Protein AF-A0A0C9ZUK7-F1 (afdb_monomer_lite)

Foldseek 3Di:
DPDPQPQFDPDDAQFFKKKKAQQPQADAAPPGDLVSVLLSQQVQQLQLCLVVPVVDDRFAWAKWWADRHGRMIMTTGGHPRDCLQVAAKADCVQWAAPDDDPPDPDDIMHMFTWPCRQPPDSVVVPIDIHHHDHDDNVVGRTDPPHDGHDHDADDPVCVRTGDHDDPCSVVVVVVVVVVVVVPPPPPVPPDPPPVVPVVVVVVVVPDDPPPPPDDDDDDDDDDDDDDDDDDDDDDDDDDDDDDDDD

Secondary structure (DSSP, 8-state):
-PPPPPPPP-SPPSSEEEEEES-TTPPSTT---HHHHHHHHHHHHHHHHHHT-TTSPPPP--EEEE-TT-SEEEEEE-TT---TTTSEEEEHHHHBTT---TT-TT-EEEEEEE-HHHH--GGGTTPEEE------GGGS-B-SSPPPPBP-PPPGGGTTTEEPPPTTHHHHHHHHHHHHHHHS--TTS---TTTHHHHHHHHHHH--------------------------------PPP-----

Sequence (246 aa):
MPKSRGPPYADPPPATYIVVIRPWSVAPPPKRTQQDYDRVGTWIAYILWDAAGRGRSIPNIESIYRMKTRDETIIQLPLETDTSPLLGEHHWPSFVKGWKHDGGAGQSTLVFLYNWKNNGDPANHNWEEFFPNILPLSSVPIKSPYPHPSWAKLPSTLTSLALPIPKGYIEVGIEQLQELERELPELSGKCDPYELEEGAKDLLSSFKPELEEDTKLGIIKNESEDPGTEAASSKAEKCRRTTNNN

pLDDT: mean 83.22, std 16.46, range [43.81, 98.62]

Radius of gyration: 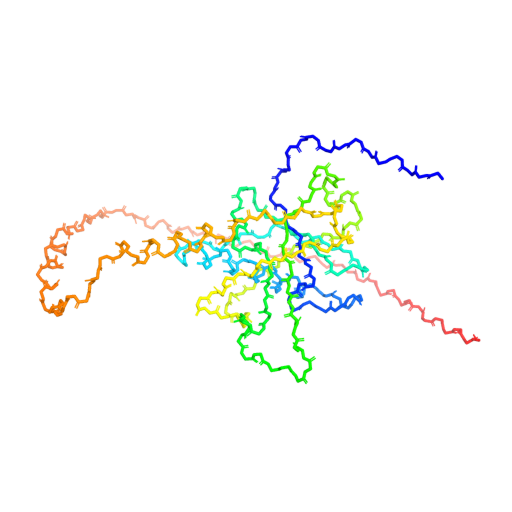26.54 Å; chains: 1; bounding box: 68×77×68 Å

Structure (mmCIF, N/CA/C/O backbone):
data_AF-A0A0C9ZUK7-F1
#
_entry.id   AF-A0A0C9ZUK7-F1
#
loop_
_atom_site.group_PDB
_atom_site.id
_atom_site.type_symbol
_atom_site.label_atom_id
_atom_site.label_alt_id
_atom_site.label_comp_id
_atom_site.label_asym_id
_atom_site.label_entity_id
_atom_site.label_seq_id
_atom_site.pdbx_PDB_ins_code
_atom_site.Cartn_x
_atom_site.Cartn_y
_atom_site.Cartn_z
_atom_site.occupancy
_atom_site.B_iso_or_equiv
_atom_site.auth_seq_id
_atom_site.auth_comp_id
_atom_site.auth_asym_id
_atom_site.auth_atom_id
_atom_site.pdbx_PDB_model_num
ATOM 1 N N . MET A 1 1 ? -21.134 12.128 25.428 1.00 43.81 1 MET A N 1
ATOM 2 C CA . MET A 1 1 ? -20.911 10.716 25.803 1.00 43.81 1 MET A CA 1
ATOM 3 C C . MET A 1 1 ? -20.037 10.070 24.737 1.00 43.81 1 MET A C 1
ATOM 5 O O . MET A 1 1 ? -20.374 10.230 23.566 1.00 43.81 1 MET A O 1
ATOM 9 N N . PRO A 1 2 ? -18.907 9.431 25.079 1.00 48.66 2 PRO A N 1
ATOM 10 C CA . PRO A 1 2 ? -18.129 8.674 24.102 1.00 48.66 2 PRO A CA 1
ATOM 11 C C . PRO A 1 2 ? -19.009 7.548 23.551 1.00 48.66 2 PRO A C 1
ATOM 13 O O . PRO A 1 2 ? -19.560 6.765 24.322 1.00 48.66 2 PRO A O 1
ATOM 16 N N . LYS A 1 3 ? -19.198 7.500 22.228 1.00 56.88 3 LYS A N 1
ATOM 17 C CA . LYS A 1 3 ? -19.882 6.376 21.577 1.00 56.88 3 LYS A CA 1
ATOM 18 C C . LYS A 1 3 ? -19.104 5.113 21.946 1.00 56.88 3 LYS A C 1
ATOM 20 O O . LYS A 1 3 ? -17.887 5.091 21.746 1.00 56.88 3 LYS A O 1
ATOM 25 N N . SER A 1 4 ? -19.765 4.113 22.535 1.00 62.44 4 SER A N 1
ATOM 26 C CA . SER A 1 4 ? -19.104 2.844 22.841 1.00 62.44 4 SER A CA 1
ATOM 27 C C . SER A 1 4 ? -18.521 2.310 21.540 1.00 62.44 4 SER A C 1
ATOM 29 O O . SER A 1 4 ? -19.252 2.149 20.560 1.00 62.44 4 SER A O 1
ATOM 31 N N . ARG A 1 5 ? -17.202 2.092 21.504 1.00 66.81 5 ARG A N 1
ATOM 32 C CA . ARG A 1 5 ? -16.589 1.358 20.397 1.00 66.81 5 ARG A CA 1
ATOM 33 C C . ARG A 1 5 ? -17.304 0.012 20.339 1.00 66.81 5 ARG A C 1
ATOM 35 O O . ARG A 1 5 ? -17.476 -0.614 21.385 1.00 66.81 5 ARG A O 1
ATOM 42 N N . GLY A 1 6 ? -17.797 -0.360 19.159 1.00 69.81 6 GLY A N 1
ATOM 43 C CA . GLY A 1 6 ? -18.416 -1.666 18.965 1.00 69.81 6 GLY A CA 1
ATOM 44 C C . GLY A 1 6 ? -17.468 -2.783 19.418 1.00 69.81 6 GLY A C 1
ATOM 45 O O . GLY A 1 6 ? -16.261 -2.544 19.554 1.00 69.81 6 GLY A O 1
ATOM 46 N N . PRO A 1 7 ? -17.995 -3.984 19.700 1.00 72.31 7 PRO A N 1
ATOM 47 C CA . PRO A 1 7 ? -17.146 -5.130 19.994 1.00 72.31 7 PRO A CA 1
ATOM 48 C C . PRO A 1 7 ? -16.111 -5.324 18.866 1.00 72.31 7 PRO A C 1
ATOM 50 O O . PRO A 1 7 ? -16.424 -5.023 17.712 1.00 72.31 7 PRO A O 1
ATOM 53 N N . PRO A 1 8 ? -14.883 -5.786 19.175 1.00 84.38 8 PRO A N 1
ATOM 54 C CA . PRO A 1 8 ? -13.882 -6.081 18.155 1.00 84.38 8 PRO A CA 1
ATOM 55 C C . PRO A 1 8 ? -14.440 -7.020 17.085 1.00 84.38 8 PRO A C 1
ATOM 57 O O . PRO A 1 8 ? -15.176 -7.954 17.409 1.00 84.38 8 PRO A O 1
ATOM 60 N N . TYR A 1 9 ? -14.051 -6.801 15.832 1.00 87.69 9 TYR A N 1
ATOM 61 C CA . TYR A 1 9 ? -14.423 -7.683 14.732 1.00 87.69 9 TYR A CA 1
ATOM 62 C C . TYR A 1 9 ? -13.697 -9.021 14.917 1.00 87.69 9 TYR A C 1
ATOM 64 O O . TYR A 1 9 ? -12.464 -9.064 14.974 1.00 87.69 9 TYR A O 1
ATOM 72 N N . ALA A 1 10 ? -14.470 -10.093 15.113 1.00 89.25 10 ALA A N 1
ATOM 73 C CA . ALA A 1 10 ? -13.950 -11.437 15.367 1.00 89.25 10 ALA A CA 1
ATOM 74 C C . ALA A 1 10 ? -13.729 -12.232 14.074 1.00 89.25 10 ALA A C 1
ATOM 76 O O . ALA A 1 10 ? -12.858 -13.100 14.037 1.00 89.25 10 ALA A O 1
ATOM 77 N N . ASP A 1 11 ? -14.493 -11.911 13.032 1.00 91.94 11 ASP A N 1
ATOM 78 C CA . ASP A 1 11 ? -14.411 -12.586 11.745 1.00 91.94 11 ASP A CA 1
ATOM 79 C C . ASP A 1 11 ? -13.132 -12.182 10.996 1.00 91.94 11 ASP A C 1
ATOM 81 O O . ASP A 1 11 ? -12.703 -11.019 11.081 1.00 91.94 11 ASP A O 1
ATOM 85 N N . PRO A 1 12 ? -12.507 -13.119 10.259 1.00 92.94 12 PRO A N 1
ATOM 86 C CA . PRO A 1 12 ? -11.371 -12.796 9.410 1.00 92.94 12 PRO A CA 1
ATOM 87 C C . PRO A 1 12 ? -11.784 -11.784 8.327 1.00 92.94 12 PRO A C 1
ATOM 89 O O . PRO A 1 12 ? -12.931 -11.805 7.873 1.00 92.94 12 PRO A O 1
ATOM 92 N N . PRO A 1 13 ? -10.873 -10.890 7.902 1.00 95.56 13 PRO A N 1
ATOM 93 C CA . PRO A 1 13 ? -11.170 -9.973 6.813 1.00 95.56 13 PRO A CA 1
ATOM 94 C C . PRO A 1 13 ? -11.413 -10.756 5.511 1.00 95.56 13 PRO A C 1
ATOM 96 O O . PRO A 1 13 ? -10.725 -11.748 5.263 1.00 95.56 13 PRO A O 1
ATOM 99 N N . PRO A 1 14 ? -12.341 -10.308 4.648 1.00 96.19 14 PRO A N 1
ATOM 100 C CA . PRO A 1 14 ? -12.611 -10.961 3.364 1.00 96.19 14 PRO A CA 1
ATOM 101 C C . PRO A 1 14 ? -11.508 -10.719 2.318 1.00 96.19 14 PRO A C 1
ATOM 103 O O . PRO A 1 14 ? -11.530 -11.331 1.255 1.00 96.19 14 PRO A O 1
ATOM 106 N N . ALA A 1 15 ? -10.561 -9.826 2.609 1.00 97.50 15 ALA A N 1
ATOM 107 C CA . ALA A 1 15 ? -9.488 -9.398 1.723 1.00 97.50 15 ALA A CA 1
ATOM 108 C C . ALA A 1 15 ? -8.229 -9.045 2.533 1.00 97.50 15 ALA A C 1
ATOM 110 O O . ALA A 1 15 ? -8.264 -8.938 3.764 1.00 97.50 15 ALA A O 1
ATOM 111 N N . THR A 1 16 ? -7.106 -8.836 1.850 1.00 97.56 16 THR A N 1
ATOM 112 C CA . THR A 1 16 ? -5.870 -8.386 2.496 1.00 97.56 16 THR A CA 1
ATOM 113 C C . THR A 1 16 ? -5.816 -6.861 2.489 1.00 97.56 16 THR A C 1
ATOM 115 O O . THR A 1 16 ? -5.885 -6.234 1.437 1.00 97.56 16 THR A O 1
ATOM 118 N N . TYR A 1 17 ? -5.656 -6.244 3.662 1.00 98.38 17 TYR A N 1
ATOM 119 C CA . TYR A 1 17 ? -5.661 -4.786 3.800 1.00 98.38 17 TYR A CA 1
ATOM 120 C C . TYR A 1 17 ? -4.320 -4.253 4.305 1.00 98.38 17 TYR A C 1
ATOM 122 O O . TYR A 1 17 ? -3.797 -4.698 5.332 1.00 98.38 17 TYR A O 1
ATOM 130 N N . ILE A 1 18 ? -3.806 -3.225 3.632 1.00 98.50 18 ILE A N 1
ATOM 131 C CA . ILE A 1 18 ? -2.622 -2.471 4.063 1.00 98.50 18 ILE A CA 1
ATOM 132 C C . ILE A 1 18 ? -2.957 -0.998 4.279 1.00 98.50 18 ILE A C 1
ATOM 134 O O . ILE A 1 18 ? -3.870 -0.451 3.668 1.00 98.50 18 ILE A O 1
ATOM 138 N N . VAL A 1 19 ? -2.187 -0.337 5.137 1.00 98.50 19 VAL A N 1
ATOM 139 C CA . VAL A 1 19 ? -2.236 1.107 5.371 1.00 98.50 19 VAL A CA 1
ATOM 140 C C . VAL A 1 19 ? -0.986 1.732 4.781 1.00 98.50 19 VAL A C 1
ATOM 142 O O . VAL A 1 19 ? 0.125 1.391 5.181 1.00 98.50 19 VAL A O 1
ATOM 145 N N . VAL A 1 20 ? -1.175 2.676 3.866 1.00 98.31 20 VAL A N 1
ATOM 146 C CA . VAL A 1 20 ? -0.106 3.424 3.204 1.00 98.31 20 VAL A CA 1
ATOM 147 C C . VAL A 1 20 ? -0.129 4.863 3.699 1.00 98.31 20 VAL A C 1
ATOM 149 O O . VAL A 1 20 ? -1.132 5.557 3.565 1.00 98.31 20 VAL A O 1
ATOM 152 N N . ILE A 1 21 ? 0.976 5.324 4.276 1.00 97.62 21 ILE A N 1
ATOM 153 C CA . ILE A 1 21 ? 1.114 6.653 4.878 1.00 97.62 21 ILE A CA 1
ATOM 154 C C . ILE A 1 21 ? 2.020 7.495 3.994 1.00 97.62 21 ILE A C 1
ATOM 156 O O . ILE A 1 21 ? 3.149 7.085 3.710 1.00 97.62 21 ILE A O 1
ATOM 160 N N . ARG A 1 22 ? 1.547 8.691 3.613 1.00 96.06 22 ARG A N 1
ATOM 161 C CA . ARG A 1 22 ? 2.222 9.570 2.640 1.00 96.06 22 ARG A CA 1
ATOM 162 C C . ARG A 1 22 ? 2.544 8.797 1.350 1.00 96.06 22 ARG A C 1
ATOM 164 O O . ARG A 1 22 ? 3.719 8.593 1.035 1.00 96.06 22 ARG A O 1
ATOM 171 N N . PRO A 1 23 ? 1.522 8.294 0.637 1.00 96.19 23 PRO A N 1
ATOM 172 C CA . PRO A 1 23 ? 1.738 7.561 -0.603 1.00 96.19 23 PRO A CA 1
ATOM 173 C C . PRO A 1 23 ? 2.523 8.396 -1.622 1.00 96.19 23 PRO A C 1
ATOM 175 O O . PRO A 1 23 ? 2.311 9.603 -1.762 1.00 96.19 23 PRO A O 1
ATOM 178 N N . TRP A 1 24 ? 3.445 7.744 -2.329 1.00 94.25 24 TRP A N 1
ATOM 179 C CA . TRP A 1 24 ? 4.225 8.376 -3.385 1.00 94.25 24 TRP A CA 1
ATOM 180 C C . TRP A 1 24 ? 3.317 8.883 -4.516 1.00 94.25 24 TRP A C 1
ATOM 182 O O . TRP A 1 24 ? 2.318 8.257 -4.860 1.00 94.25 24 TRP A O 1
ATOM 192 N N . SER A 1 25 ? 3.687 10.019 -5.116 1.00 89.00 25 SER A N 1
ATOM 193 C CA . SER A 1 25 ? 2.954 10.673 -6.213 1.00 89.00 25 SER A CA 1
ATOM 194 C C . SER A 1 25 ? 1.552 11.195 -5.868 1.00 89.00 25 SER A C 1
ATOM 196 O O . SER A 1 25 ? 0.823 11.598 -6.769 1.00 89.00 25 SER A O 1
ATOM 198 N N . VAL A 1 26 ? 1.179 11.248 -4.585 1.00 91.69 26 VAL A N 1
ATOM 199 C CA . VAL A 1 26 ? -0.118 11.784 -4.156 1.00 91.69 26 VAL A CA 1
ATOM 200 C C . VAL A 1 26 ? 0.037 13.196 -3.612 1.00 91.69 26 VAL A C 1
ATOM 202 O O . VAL A 1 26 ? 0.852 13.455 -2.725 1.00 91.69 26 VAL A O 1
ATOM 205 N N . ALA A 1 27 ? -0.779 14.119 -4.119 1.00 89.94 27 ALA A N 1
ATOM 206 C CA . ALA A 1 27 ? -0.838 15.474 -3.590 1.00 89.94 27 ALA A CA 1
ATOM 207 C C . ALA A 1 27 ? -1.266 15.486 -2.104 1.00 89.94 27 ALA A C 1
ATOM 209 O O . ALA A 1 27 ? -2.054 14.640 -1.658 1.00 89.94 27 ALA A O 1
ATOM 210 N N . PRO A 1 28 ? -0.812 16.467 -1.307 1.00 89.25 28 PRO A N 1
ATOM 211 C CA . PRO A 1 28 ? -1.334 16.633 0.040 1.00 89.25 28 PRO A CA 1
ATOM 212 C C . PRO A 1 28 ? -2.847 16.933 -0.002 1.00 89.25 28 PRO A C 1
ATOM 214 O O . PRO A 1 28 ? -3.345 17.540 -0.964 1.00 89.25 28 PRO A O 1
ATOM 217 N N . PRO A 1 29 ? -3.602 16.537 1.036 1.00 88.06 29 PRO A N 1
ATOM 218 C CA . PRO A 1 29 ? -4.996 16.918 1.179 1.00 88.06 29 PRO A CA 1
ATOM 219 C C . PRO A 1 29 ? -5.204 18.435 1.039 1.00 88.06 29 PRO A C 1
ATOM 221 O O . PRO A 1 29 ? -4.362 19.211 1.493 1.00 88.06 29 PRO A O 1
ATOM 224 N N . PRO A 1 30 ? -6.326 18.896 0.456 1.00 89.06 30 PRO A N 1
ATOM 225 C CA . PRO A 1 30 ? -7.424 18.127 -0.139 1.00 89.06 30 PRO A CA 1
ATOM 226 C C . PRO A 1 30 ? -7.286 17.922 -1.664 1.00 89.06 30 PRO A C 1
ATOM 228 O O . PRO A 1 30 ? -8.235 17.482 -2.306 1.00 89.06 30 PRO A O 1
ATOM 231 N N . LYS A 1 31 ? -6.145 18.263 -2.278 1.00 92.50 31 LYS A N 1
ATOM 232 C CA . LYS A 1 31 ? -5.989 18.412 -3.744 1.00 92.50 31 LYS A CA 1
ATOM 233 C C . LYS A 1 31 ? -5.824 17.091 -4.512 1.00 92.50 31 LYS A C 1
ATOM 235 O O . LYS A 1 31 ? -5.245 17.078 -5.592 1.00 92.50 31 LYS A O 1
ATOM 240 N N . ARG A 1 32 ? -6.298 15.982 -3.949 1.00 94.12 32 ARG A N 1
ATOM 241 C CA . ARG A 1 32 ? -6.064 14.635 -4.475 1.00 94.12 32 ARG A CA 1
ATOM 242 C C . ARG A 1 32 ? -7.061 14.265 -5.563 1.00 94.12 32 ARG A C 1
ATOM 244 O O . ARG A 1 32 ? -8.272 14.395 -5.364 1.00 94.12 32 ARG A O 1
ATOM 251 N N . THR A 1 33 ? -6.548 13.737 -6.660 1.00 95.88 33 THR A N 1
ATOM 252 C CA . THR A 1 33 ? -7.278 13.384 -7.880 1.00 95.88 33 THR A CA 1
ATOM 253 C C . THR A 1 33 ? -7.319 11.871 -8.095 1.00 95.88 33 THR A C 1
ATOM 255 O O . THR A 1 33 ? -6.571 11.135 -7.459 1.00 95.88 33 THR A O 1
ATOM 258 N N . GLN A 1 34 ? -8.167 11.396 -9.015 1.00 96.38 34 GLN A N 1
ATOM 259 C CA . GLN A 1 34 ? -8.180 9.987 -9.436 1.00 96.38 34 GLN A CA 1
ATOM 260 C C . GLN A 1 34 ? -6.798 9.530 -9.929 1.00 96.38 34 GLN A C 1
ATOM 262 O O . GLN A 1 34 ? -6.327 8.469 -9.538 1.00 96.38 34 GLN A O 1
ATOM 267 N N . GLN A 1 35 ? -6.115 10.374 -10.711 1.00 96.81 35 GLN A N 1
ATOM 268 C CA . GLN A 1 35 ? -4.800 10.059 -11.267 1.00 96.81 35 GLN A CA 1
ATOM 269 C C . GLN A 1 35 ? -3.751 9.781 -10.179 1.00 96.81 35 GLN A C 1
ATOM 271 O O . GLN A 1 35 ? -2.848 8.974 -10.389 1.00 96.81 35 GLN A O 1
ATOM 276 N N . ASP A 1 36 ? -3.865 10.423 -9.013 1.00 96.25 36 ASP A N 1
ATOM 277 C CA . ASP A 1 36 ? -2.976 10.148 -7.883 1.00 96.25 36 ASP A CA 1
ATOM 278 C C . ASP A 1 36 ? -3.156 8.702 -7.388 1.00 96.25 36 ASP A C 1
ATOM 280 O O . ASP A 1 36 ? -2.174 8.007 -7.138 1.00 96.25 36 ASP A O 1
ATOM 284 N N . TYR A 1 37 ? -4.397 8.211 -7.312 1.00 96.88 37 TYR A N 1
ATOM 285 C CA . TYR A 1 37 ? -4.702 6.840 -6.885 1.00 96.88 37 TYR A CA 1
ATOM 286 C C . TYR A 1 37 ? -4.395 5.797 -7.951 1.00 96.88 37 TYR A C 1
ATOM 288 O O . TYR A 1 37 ? -3.917 4.720 -7.606 1.00 96.88 37 TYR A O 1
ATOM 296 N N . ASP A 1 38 ? -4.577 6.129 -9.228 1.00 97.62 38 ASP A N 1
ATOM 297 C CA . ASP A 1 38 ? -4.145 5.276 -10.338 1.00 97.62 38 ASP A CA 1
ATOM 298 C C . ASP A 1 38 ? -2.627 5.031 -10.259 1.00 97.62 38 ASP A C 1
ATOM 300 O O . ASP A 1 38 ? -2.161 3.896 -10.381 1.00 97.62 38 ASP A O 1
ATOM 304 N N . ARG A 1 39 ? -1.834 6.072 -9.953 1.00 97.12 39 ARG A N 1
ATOM 305 C CA . ARG A 1 39 ? -0.380 5.942 -9.745 1.00 97.12 39 ARG A CA 1
ATOM 306 C C . ARG A 1 39 ? -0.029 5.128 -8.502 1.00 97.12 39 ARG A C 1
ATOM 308 O O . ARG A 1 39 ? 0.895 4.323 -8.577 1.00 97.12 39 ARG A O 1
ATOM 315 N N . VAL A 1 40 ? -0.747 5.305 -7.390 1.00 97.44 40 VAL A N 1
ATOM 316 C CA . VAL A 1 40 ? -0.542 4.493 -6.175 1.00 97.44 40 VAL A CA 1
ATOM 317 C C . VAL A 1 40 ? -0.851 3.026 -6.439 1.00 97.44 40 VAL A C 1
ATOM 319 O O . VAL A 1 40 ? -0.019 2.178 -6.131 1.00 97.44 40 VAL A O 1
ATOM 322 N N . GLY A 1 41 ? -2.001 2.724 -7.045 1.00 97.88 41 GLY A N 1
ATOM 323 C CA . GLY A 1 41 ? -2.377 1.360 -7.411 1.00 97.88 41 GLY A CA 1
ATOM 324 C C . GLY A 1 41 ? -1.342 0.729 -8.341 1.00 97.88 41 GLY A C 1
ATOM 325 O O . GLY A 1 41 ? -0.874 -0.375 -8.085 1.00 97.88 41 GLY A O 1
ATOM 326 N N . THR A 1 42 ? -0.891 1.473 -9.356 1.00 97.62 42 THR A N 1
ATOM 327 C CA . THR A 1 42 ? 0.151 1.005 -10.284 1.00 97.62 42 THR A CA 1
ATOM 328 C C . THR A 1 42 ? 1.492 0.766 -9.584 1.00 97.62 42 THR A C 1
ATOM 330 O O . THR A 1 42 ? 2.167 -0.217 -9.876 1.00 97.62 42 THR A O 1
ATOM 333 N N . TRP A 1 43 ? 1.889 1.630 -8.645 1.00 97.88 43 TRP A N 1
ATOM 334 C CA . TRP A 1 43 ? 3.115 1.456 -7.860 1.00 97.88 43 TRP A CA 1
ATOM 335 C C . TRP A 1 43 ? 3.064 0.196 -6.987 1.00 97.88 43 TRP A C 1
ATOM 337 O O . TRP A 1 43 ? 4.006 -0.592 -7.016 1.00 97.88 43 TRP A O 1
ATOM 347 N N . ILE A 1 44 ? 1.957 -0.042 -6.278 1.00 98.06 44 ILE A N 1
ATOM 348 C CA . ILE A 1 44 ? 1.772 -1.261 -5.475 1.00 98.06 44 ILE A CA 1
ATOM 349 C C . ILE A 1 44 ? 1.776 -2.508 -6.367 1.00 98.06 44 ILE A C 1
ATOM 351 O O . ILE A 1 44 ? 2.493 -3.466 -6.076 1.00 98.06 44 ILE A O 1
ATOM 355 N N . ALA A 1 45 ? 1.040 -2.478 -7.482 1.00 97.56 45 ALA A N 1
ATOM 356 C CA . ALA A 1 45 ? 1.006 -3.576 -8.445 1.00 97.56 45 ALA A CA 1
ATOM 357 C C . ALA A 1 45 ? 2.401 -3.883 -9.016 1.00 97.56 45 ALA A C 1
ATOM 359 O O . ALA A 1 45 ? 2.760 -5.050 -9.155 1.00 97.56 45 ALA A O 1
ATOM 360 N N . TYR A 1 46 ? 3.212 -2.853 -9.287 1.00 97.56 46 TYR A N 1
ATOM 361 C CA . TYR A 1 46 ? 4.591 -3.017 -9.746 1.00 97.56 46 TYR A CA 1
ATOM 362 C C . TYR A 1 46 ? 5.463 -3.750 -8.721 1.00 97.56 46 TYR A C 1
ATOM 364 O O . TYR A 1 46 ? 6.173 -4.675 -9.103 1.00 97.56 46 TYR A O 1
ATOM 372 N N . ILE A 1 47 ? 5.417 -3.361 -7.438 1.00 97.44 47 ILE A N 1
ATOM 373 C CA . ILE A 1 47 ? 6.234 -4.003 -6.392 1.00 97.44 47 ILE A CA 1
ATOM 374 C C . ILE A 1 47 ? 5.888 -5.488 -6.284 1.00 97.44 47 ILE A C 1
ATOM 376 O O . ILE A 1 47 ? 6.780 -6.333 -6.272 1.00 97.44 47 ILE A O 1
ATOM 380 N N . LEU A 1 48 ? 4.592 -5.804 -6.230 1.00 97.06 48 LEU A N 1
ATOM 381 C CA . LEU A 1 48 ? 4.125 -7.182 -6.115 1.00 97.06 48 LEU A CA 1
ATOM 382 C C . LEU A 1 48 ? 4.483 -8.010 -7.360 1.00 97.06 48 LEU A C 1
ATOM 384 O O . LEU A 1 48 ? 4.905 -9.157 -7.237 1.00 97.06 48 LEU A O 1
ATOM 388 N N . TRP A 1 49 ? 4.359 -7.429 -8.557 1.00 96.62 49 TRP A N 1
ATOM 389 C CA . TRP A 1 49 ? 4.752 -8.077 -9.810 1.00 96.62 49 TRP A CA 1
ATOM 390 C C . TRP A 1 49 ? 6.262 -8.349 -9.890 1.00 96.62 49 TRP A C 1
ATOM 392 O O . TRP A 1 49 ? 6.668 -9.434 -10.307 1.00 96.62 49 TRP A O 1
ATOM 402 N N . ASP A 1 50 ? 7.096 -7.390 -9.477 1.00 96.38 50 ASP A N 1
ATOM 403 C CA . ASP A 1 50 ? 8.554 -7.541 -9.477 1.00 96.38 50 ASP A CA 1
ATOM 404 C C . ASP A 1 50 ? 8.996 -8.625 -8.482 1.00 96.38 50 ASP A C 1
ATOM 406 O O . ASP A 1 50 ? 9.773 -9.510 -8.842 1.00 96.38 50 ASP A O 1
ATOM 410 N N . ALA A 1 51 ? 8.427 -8.617 -7.271 1.00 95.00 51 ALA A N 1
ATOM 411 C CA . ALA A 1 51 ? 8.731 -9.587 -6.220 1.00 95.00 51 ALA A CA 1
ATOM 412 C C . ALA A 1 51 ? 8.292 -11.020 -6.562 1.00 95.00 51 ALA A C 1
ATOM 414 O O . ALA A 1 51 ? 8.959 -11.978 -6.181 1.00 95.00 51 ALA A O 1
ATOM 415 N N . ALA A 1 52 ? 7.197 -11.187 -7.309 1.00 94.50 52 ALA A N 1
ATOM 416 C CA . ALA A 1 52 ? 6.697 -12.506 -7.694 1.00 94.50 52 ALA A CA 1
ATOM 417 C C . ALA A 1 52 ? 7.462 -13.149 -8.874 1.00 94.50 52 ALA A C 1
ATOM 419 O O . ALA A 1 52 ? 7.120 -14.259 -9.301 1.00 94.50 52 ALA A O 1
ATOM 420 N N . GLY A 1 53 ? 8.476 -12.457 -9.407 1.00 92.00 53 GLY A N 1
ATOM 421 C CA . GLY A 1 53 ? 9.198 -12.833 -10.616 1.00 92.00 53 GLY A CA 1
ATOM 422 C C . GLY A 1 53 ? 8.387 -12.469 -11.859 1.00 92.00 53 GLY A C 1
ATOM 423 O O . GLY A 1 53 ? 7.359 -13.079 -12.144 1.00 92.00 53 GLY A O 1
ATOM 424 N N . ARG A 1 54 ? 8.882 -11.491 -12.628 1.00 88.56 54 ARG A N 1
ATOM 425 C CA . ARG A 1 54 ? 8.247 -10.782 -13.769 1.00 88.56 54 ARG A CA 1
ATOM 426 C C . ARG A 1 54 ? 7.540 -11.611 -14.856 1.00 88.56 54 ARG A C 1
ATOM 428 O O . ARG A 1 54 ? 6.953 -11.031 -15.764 1.00 88.56 54 ARG A O 1
ATOM 435 N N . GLY A 1 55 ? 7.598 -12.937 -14.797 1.00 85.88 55 GLY A N 1
ATOM 436 C CA . GLY A 1 55 ? 6.808 -13.845 -15.628 1.00 85.88 55 GLY A CA 1
ATOM 437 C C . GLY A 1 55 ? 5.366 -14.055 -15.152 1.00 85.88 55 GLY A C 1
ATOM 438 O O . GLY A 1 55 ? 4.599 -14.711 -15.851 1.00 85.88 55 GLY A O 1
ATOM 439 N N . ARG A 1 56 ? 4.974 -13.529 -13.983 1.00 89.88 56 ARG A N 1
ATOM 440 C CA . ARG A 1 56 ? 3.594 -13.629 -13.480 1.00 89.88 56 ARG A CA 1
ATOM 441 C C . ARG A 1 56 ? 2.702 -12.481 -13.959 1.00 89.88 56 ARG A C 1
ATOM 443 O O . ARG A 1 56 ? 3.177 -11.418 -14.361 1.00 89.88 56 ARG A O 1
ATOM 450 N N . SER A 1 57 ? 1.390 -12.699 -13.889 1.00 92.62 57 SER A N 1
ATOM 451 C CA . SER A 1 57 ? 0.382 -11.668 -14.144 1.00 92.62 57 SER A CA 1
ATOM 452 C C . SER A 1 57 ? 0.504 -10.513 -13.150 1.00 92.62 57 SER A C 1
ATOM 454 O O . SER A 1 57 ? 0.793 -10.730 -11.973 1.00 92.62 57 SER A O 1
ATOM 456 N N . ILE A 1 58 ? 0.237 -9.291 -13.616 1.00 93.25 58 ILE A N 1
ATOM 457 C CA . ILE A 1 58 ? 0.196 -8.101 -12.760 1.00 93.25 58 ILE A CA 1
ATOM 458 C C . ILE A 1 58 ? -0.916 -8.287 -11.711 1.00 93.25 58 ILE A C 1
ATOM 460 O O . ILE A 1 58 ? -2.053 -8.569 -12.098 1.00 93.25 58 ILE A O 1
ATOM 464 N N . PRO A 1 59 ? -0.619 -8.150 -10.407 1.00 93.31 59 PRO A N 1
ATOM 465 C CA . PRO A 1 59 ? -1.617 -8.302 -9.353 1.00 93.31 59 PRO A CA 1
ATOM 466 C C . PRO A 1 59 ? -2.729 -7.258 -9.449 1.00 93.31 59 PRO A C 1
ATOM 468 O O . PRO A 1 59 ? -2.478 -6.095 -9.774 1.00 93.31 59 PRO A O 1
ATOM 471 N N . ASN A 1 60 ? -3.957 -7.675 -9.138 1.00 95.44 60 ASN A N 1
ATOM 472 C CA . ASN A 1 60 ? -5.105 -6.776 -9.086 1.00 95.44 60 ASN A CA 1
ATOM 473 C C . ASN A 1 60 ? -5.102 -5.963 -7.781 1.00 95.44 60 ASN A C 1
ATOM 475 O O . ASN A 1 60 ? -4.767 -6.493 -6.723 1.00 95.44 60 ASN A O 1
ATOM 479 N N . ILE A 1 61 ? -5.517 -4.698 -7.854 1.00 97.88 61 ILE A N 1
ATOM 480 C CA . ILE A 1 61 ? -5.758 -3.837 -6.690 1.00 97.88 61 ILE A CA 1
ATOM 481 C C . ILE A 1 61 ? -7.256 -3.564 -6.655 1.00 97.88 61 ILE A C 1
ATOM 483 O O . ILE A 1 61 ? -7.774 -2.902 -7.551 1.00 97.88 61 ILE A O 1
ATOM 487 N N . GLU A 1 62 ? -7.953 -4.093 -5.652 1.00 98.06 62 GLU A N 1
ATOM 488 C CA . GLU A 1 62 ? -9.419 -4.083 -5.637 1.00 98.06 62 GLU A CA 1
ATOM 489 C C . GLU A 1 62 ? -9.960 -2.679 -5.384 1.00 98.06 62 GLU A C 1
ATOM 491 O O . GLU A 1 62 ? -10.788 -2.186 -6.146 1.00 98.06 62 GLU A O 1
ATOM 496 N N . SER A 1 63 ? -9.460 -2.008 -4.346 1.00 98.38 63 SER A N 1
ATOM 497 C CA . SER A 1 63 ? -9.880 -0.649 -4.020 1.00 98.38 63 SER A CA 1
ATOM 498 C C . SER A 1 63 ? -8.853 0.092 -3.162 1.00 98.38 63 SER A C 1
ATOM 500 O O . SER A 1 63 ? -7.958 -0.484 -2.533 1.00 98.38 63 SER A O 1
ATOM 502 N N . ILE A 1 64 ? -8.971 1.417 -3.157 1.00 98.38 64 ILE A N 1
ATOM 503 C CA . ILE A 1 64 ? -8.215 2.335 -2.312 1.00 98.38 64 ILE A CA 1
ATOM 504 C C . ILE A 1 64 ? -9.210 3.194 -1.538 1.00 98.38 64 ILE A C 1
ATOM 506 O O . ILE A 1 64 ? -9.969 3.974 -2.106 1.00 98.38 64 ILE A O 1
ATOM 510 N N . TYR A 1 65 ? -9.163 3.097 -0.220 1.00 98.25 65 TYR A N 1
ATOM 511 C CA . TYR A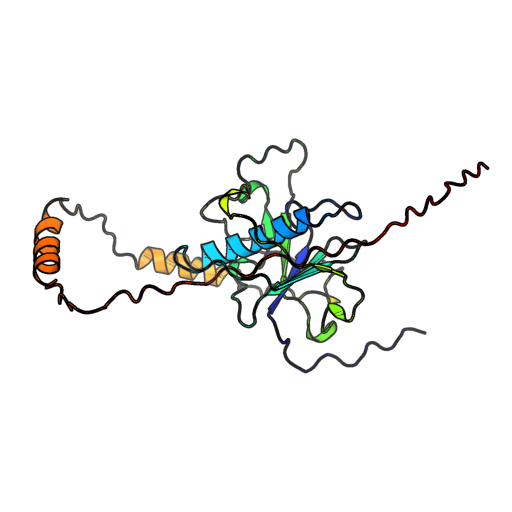 1 65 ? -9.965 3.887 0.697 1.00 98.25 65 TYR A CA 1
ATOM 512 C C . TYR A 1 65 ? -9.177 5.104 1.174 1.00 98.25 65 TYR A C 1
ATOM 514 O O . TYR A 1 65 ? -8.033 4.999 1.632 1.00 98.25 65 TYR A O 1
ATOM 522 N N . ARG A 1 66 ? -9.805 6.280 1.137 1.00 96.75 66 ARG A N 1
ATOM 523 C CA . ARG A 1 66 ? -9.200 7.534 1.606 1.00 96.75 66 ARG A CA 1
ATOM 524 C C . ARG A 1 66 ? -10.114 8.333 2.525 1.00 96.75 66 ARG A C 1
ATOM 526 O O . ARG A 1 66 ? -11.333 8.237 2.459 1.00 96.75 66 ARG A O 1
ATOM 533 N N . MET A 1 67 ? -9.517 9.243 3.286 1.00 95.50 67 MET A N 1
ATOM 534 C CA . MET A 1 67 ? -10.233 10.366 3.890 1.00 95.50 67 MET A CA 1
ATOM 535 C C . MET A 1 67 ? -9.708 11.690 3.337 1.00 95.50 67 MET A C 1
ATOM 537 O O . MET A 1 67 ? -8.515 11.845 3.069 1.00 95.50 67 MET A O 1
ATOM 541 N N . LYS A 1 68 ? -10.597 12.680 3.211 1.00 93.38 68 LYS A N 1
ATOM 542 C CA . LYS A 1 68 ? -10.266 14.020 2.696 1.00 93.38 68 LYS A CA 1
ATOM 543 C C . LYS A 1 68 ? -9.253 14.791 3.539 1.00 93.38 68 LYS A C 1
ATOM 545 O O . LYS A 1 68 ? -8.661 15.729 3.028 1.00 93.38 68 LYS A O 1
ATOM 550 N N . THR A 1 69 ? -9.091 14.444 4.813 1.00 94.31 69 THR A N 1
ATOM 551 C CA . THR A 1 69 ? -8.281 15.196 5.788 1.00 94.31 69 THR A CA 1
ATOM 552 C C . THR A 1 69 ? -7.047 14.444 6.274 1.00 94.31 69 THR A C 1
ATOM 554 O O . THR A 1 69 ? -6.281 14.999 7.054 1.00 94.31 69 THR A O 1
ATOM 557 N N . ARG A 1 70 ? -6.865 13.185 5.861 1.00 95.25 70 ARG A N 1
ATOM 558 C CA . ARG A 1 70 ? -5.831 12.290 6.397 1.00 95.25 70 ARG A CA 1
ATOM 559 C C . ARG A 1 70 ? -4.765 11.991 5.352 1.00 95.25 70 ARG A C 1
ATOM 561 O O . ARG A 1 70 ? -5.053 11.994 4.154 1.00 95.25 70 ARG A O 1
ATOM 568 N N . ASP A 1 71 ? -3.543 11.734 5.803 1.00 95.00 71 ASP A N 1
ATOM 569 C CA . ASP A 1 71 ? -2.387 11.457 4.937 1.00 95.00 71 ASP A CA 1
ATOM 570 C C . ASP A 1 71 ? -2.202 9.982 4.597 1.00 95.00 71 ASP A C 1
ATOM 572 O O . ASP A 1 71 ? -1.430 9.630 3.703 1.00 95.00 71 ASP A O 1
ATOM 576 N N . GLU A 1 72 ? -2.944 9.132 5.285 1.00 97.06 72 GLU A N 1
ATOM 577 C CA . GLU A 1 72 ? -3.000 7.705 5.069 1.00 97.06 72 GLU A CA 1
ATOM 578 C C . GLU A 1 72 ? -4.165 7.286 4.164 1.00 97.06 72 GLU A C 1
ATOM 580 O O . GLU A 1 72 ? -5.236 7.902 4.130 1.00 97.06 72 GLU A O 1
ATOM 585 N N . THR A 1 73 ? -3.942 6.190 3.452 1.00 98.00 73 THR A N 1
ATOM 586 C CA . THR A 1 73 ? -4.928 5.475 2.642 1.00 98.00 73 THR A CA 1
ATOM 587 C C . THR A 1 73 ? -4.905 4.002 3.022 1.00 98.00 73 THR A C 1
ATOM 589 O O . THR A 1 73 ? -3.848 3.475 3.372 1.00 98.00 73 THR A O 1
ATOM 592 N N . ILE A 1 74 ? -6.047 3.328 2.944 1.00 98.62 74 ILE A N 1
ATOM 593 C CA . ILE A 1 74 ? -6.127 1.873 3.109 1.00 98.62 74 ILE A CA 1
ATOM 594 C C . ILE A 1 74 ? -6.255 1.274 1.713 1.00 98.62 74 ILE A C 1
ATOM 596 O O . ILE A 1 74 ? -7.030 1.779 0.908 1.00 98.62 74 ILE A O 1
ATOM 600 N N . ILE A 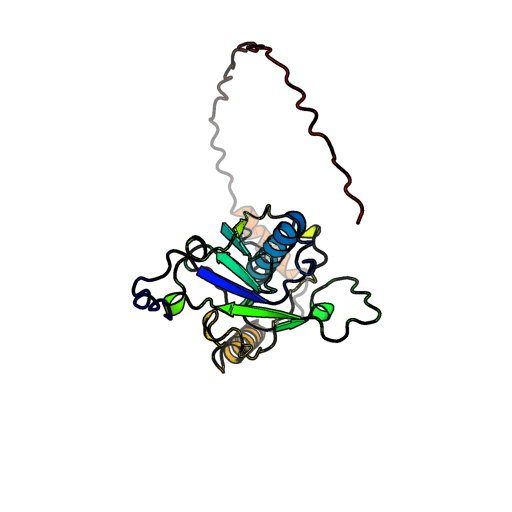1 75 ? -5.486 0.240 1.406 1.00 98.50 75 ILE A N 1
ATOM 601 C CA . ILE A 1 75 ? -5.551 -0.451 0.117 1.00 98.50 75 ILE A CA 1
ATOM 602 C C . ILE A 1 75 ? -6.068 -1.857 0.368 1.00 98.50 75 ILE A C 1
ATOM 604 O O . ILE A 1 75 ? -5.545 -2.551 1.244 1.00 98.50 75 ILE A O 1
ATOM 608 N N . GLN A 1 76 ? -7.084 -2.242 -0.397 1.00 98.44 76 GLN A N 1
ATOM 609 C CA . GLN A 1 76 ? -7.623 -3.589 -0.434 1.00 98.44 76 GLN A CA 1
ATOM 610 C C . GLN A 1 76 ? -6.979 -4.364 -1.580 1.00 98.44 76 GLN A C 1
ATOM 612 O O . GLN A 1 76 ? -6.977 -3.938 -2.738 1.00 98.44 76 GLN A O 1
ATOM 617 N N . LEU A 1 77 ? -6.412 -5.506 -1.225 1.00 98.38 77 LEU A N 1
ATOM 618 C CA . LEU A 1 77 ? -5.778 -6.461 -2.115 1.00 98.38 77 LEU A CA 1
ATOM 619 C C . LEU A 1 77 ? -6.574 -7.768 -2.064 1.00 98.38 77 LEU A C 1
ATOM 621 O O . LEU A 1 77 ? -7.169 -8.056 -1.020 1.00 98.38 77 LEU A O 1
ATOM 625 N N . PRO A 1 78 ? -6.520 -8.594 -3.122 1.00 97.75 78 PRO A N 1
ATOM 626 C CA . PRO A 1 78 ? -7.103 -9.926 -3.093 1.00 97.75 78 PRO A CA 1
ATOM 627 C C . PRO A 1 78 ? -6.674 -10.694 -1.841 1.00 97.75 78 PRO A C 1
ATOM 629 O O . PRO A 1 78 ? -5.537 -10.552 -1.363 1.00 97.75 78 PRO A O 1
ATOM 632 N N . LEU A 1 79 ? -7.583 -11.506 -1.308 1.00 96.50 79 LEU A N 1
ATOM 633 C CA . LEU A 1 79 ? -7.286 -12.367 -0.170 1.00 96.50 79 LEU A CA 1
ATOM 634 C C . LEU A 1 79 ? -6.025 -13.202 -0.453 1.00 96.50 79 LEU A C 1
ATOM 636 O O . LEU A 1 79 ? -5.785 -13.615 -1.584 1.00 96.50 79 LEU A O 1
ATOM 640 N N . GLU A 1 80 ? -5.208 -13.414 0.578 1.00 95.44 80 GLU A N 1
ATOM 641 C CA . GLU A 1 80 ? -3.950 -14.179 0.498 1.00 95.44 80 GLU A CA 1
ATOM 642 C C . GLU A 1 80 ? -2.835 -13.538 -0.351 1.00 95.44 80 GLU A C 1
ATOM 644 O O . GLU A 1 80 ? -1.794 -14.156 -0.564 1.00 95.44 80 GLU A O 1
ATOM 649 N N . THR A 1 81 ? -2.987 -12.283 -0.793 1.00 96.38 81 THR A N 1
ATOM 650 C CA . THR A 1 81 ? -1.878 -11.552 -1.430 1.00 96.38 81 THR A CA 1
ATOM 651 C C . THR A 1 81 ? -0.670 -11.469 -0.490 1.00 96.38 81 THR A C 1
ATOM 653 O O . THR A 1 81 ? -0.794 -10.975 0.634 1.00 96.38 81 THR A O 1
ATOM 656 N N . ASP A 1 82 ? 0.511 -11.882 -0.963 1.00 95.88 82 ASP A N 1
ATOM 657 C CA . ASP A 1 82 ? 1.762 -11.710 -0.222 1.00 95.88 82 ASP A CA 1
ATOM 658 C C . ASP A 1 82 ? 2.139 -10.225 -0.135 1.00 95.88 82 ASP A C 1
ATOM 660 O O . ASP A 1 82 ? 2.638 -9.614 -1.080 1.00 95.88 82 ASP A O 1
ATOM 664 N N . THR A 1 83 ? 1.893 -9.629 1.029 1.00 96.94 83 THR A N 1
ATOM 665 C CA . THR A 1 83 ? 2.218 -8.221 1.294 1.00 96.94 83 THR A CA 1
ATOM 666 C C . THR A 1 83 ? 3.651 -7.995 1.753 1.00 96.94 83 THR A C 1
ATOM 668 O O . THR A 1 83 ? 4.039 -6.841 1.925 1.00 96.94 83 THR A O 1
ATOM 671 N N . SER A 1 84 ? 4.446 -9.048 1.959 1.00 95.12 84 SER A N 1
ATOM 672 C CA . SER A 1 84 ? 5.805 -8.932 2.502 1.00 95.12 84 SER A CA 1
ATOM 673 C C . SER A 1 84 ? 6.677 -7.908 1.770 1.00 95.12 84 SER A C 1
ATOM 675 O O . SER A 1 84 ? 7.294 -7.087 2.451 1.00 95.12 84 SER A O 1
ATOM 677 N N . PRO A 1 85 ? 6.677 -7.852 0.421 1.00 96.31 85 PRO A N 1
ATOM 678 C CA . PRO A 1 85 ? 7.473 -6.877 -0.329 1.00 96.31 85 PRO A CA 1
ATOM 679 C C . PRO A 1 85 ? 7.029 -5.422 -0.128 1.00 96.31 85 PRO A C 1
ATOM 681 O O . PRO A 1 85 ? 7.775 -4.488 -0.423 1.00 96.31 85 PRO A O 1
ATOM 684 N N . LEU A 1 86 ? 5.796 -5.215 0.344 1.00 97.38 86 LEU A N 1
ATOM 685 C CA . LEU A 1 86 ? 5.217 -3.896 0.558 1.00 97.38 86 LEU A CA 1
ATOM 686 C C . LEU A 1 86 ? 5.527 -3.348 1.948 1.00 97.38 86 LEU A C 1
ATOM 688 O O . LEU A 1 86 ? 5.612 -2.135 2.084 1.00 97.38 86 LEU A O 1
ATOM 692 N N . LEU A 1 87 ? 5.667 -4.181 2.979 1.00 97.31 87 LEU A N 1
ATOM 693 C CA . LEU A 1 87 ? 5.745 -3.713 4.367 1.00 97.31 87 LEU A CA 1
ATOM 694 C C . LEU A 1 87 ? 7.073 -3.004 4.666 1.00 97.31 87 LEU A C 1
ATOM 696 O O . LEU A 1 87 ? 8.145 -3.536 4.399 1.00 97.31 87 LEU A O 1
ATOM 700 N N . GLY A 1 88 ? 7.002 -1.824 5.288 1.00 96.75 88 GLY A N 1
ATOM 701 C CA . GLY A 1 88 ? 8.180 -1.053 5.693 1.00 96.75 88 GLY A CA 1
ATOM 702 C C . GLY A 1 88 ? 8.194 0.380 5.176 1.00 96.75 88 GLY A C 1
ATOM 703 O O . GLY A 1 88 ? 7.161 0.967 4.850 1.00 96.75 88 GLY A O 1
ATOM 704 N N . GLU A 1 89 ? 9.384 0.967 5.165 1.00 97.25 89 GLU A N 1
ATOM 705 C CA . GLU A 1 89 ? 9.656 2.311 4.679 1.00 97.25 89 GLU A CA 1
ATOM 706 C C . GLU A 1 89 ? 10.250 2.262 3.265 1.00 97.25 89 GLU A C 1
ATOM 708 O O . GLU A 1 89 ? 11.268 1.627 2.996 1.00 97.25 89 GLU A O 1
ATOM 713 N N . HIS A 1 90 ? 9.605 2.981 2.350 1.00 97.38 90 HIS A N 1
ATOM 714 C CA . HIS A 1 90 ? 9.990 3.106 0.949 1.00 97.38 90 HIS A CA 1
ATOM 715 C C . HIS A 1 90 ? 10.535 4.507 0.701 1.00 97.38 90 HIS A C 1
ATOM 717 O O . HIS A 1 90 ? 9.776 5.476 0.597 1.00 97.38 90 HIS A O 1
ATOM 723 N N . HIS A 1 91 ? 11.855 4.630 0.600 1.00 96.44 91 HIS A N 1
ATOM 724 C CA . HIS A 1 91 ? 12.518 5.909 0.353 1.00 96.44 91 HIS A CA 1
ATOM 725 C C . HIS A 1 91 ? 12.385 6.325 -1.116 1.00 96.44 91 HIS A C 1
ATOM 727 O O . HIS A 1 91 ? 12.932 5.682 -2.004 1.00 96.44 91 HIS A O 1
ATOM 733 N N . TRP A 1 92 ? 11.714 7.440 -1.402 1.00 95.38 92 TRP A N 1
ATOM 734 C CA . TRP A 1 92 ? 11.429 7.834 -2.791 1.00 95.38 92 TRP A CA 1
ATOM 735 C C . TRP A 1 92 ? 12.683 7.977 -3.674 1.00 95.38 92 TRP A C 1
ATOM 737 O O . TRP A 1 92 ? 12.677 7.461 -4.793 1.00 95.38 92 TRP A O 1
ATOM 747 N N . PRO A 1 93 ? 13.802 8.567 -3.204 1.00 94.12 93 PRO A N 1
ATOM 748 C CA . PRO A 1 93 ? 15.025 8.641 -4.007 1.00 94.12 93 PRO A CA 1
ATOM 749 C C . PRO A 1 93 ? 15.615 7.269 -4.375 1.00 94.12 93 PRO A C 1
ATOM 751 O O . PRO A 1 93 ? 16.335 7.148 -5.376 1.00 94.12 93 PRO A O 1
ATOM 754 N N . SER A 1 94 ? 15.333 6.223 -3.587 1.00 94.62 94 SER A N 1
ATOM 755 C CA . SER A 1 94 ? 15.867 4.887 -3.844 1.00 94.62 94 SER A CA 1
ATOM 756 C C . SER A 1 94 ? 15.149 4.212 -5.008 1.00 94.62 94 SER A C 1
ATOM 758 O O . SER A 1 94 ? 15.838 3.627 -5.839 1.00 94.62 94 SER A O 1
ATOM 760 N N . PHE A 1 95 ? 13.827 4.369 -5.151 1.00 95.69 95 PHE A N 1
ATOM 761 C CA . PHE A 1 95 ? 13.050 3.672 -6.185 1.00 95.69 95 PHE A CA 1
ATOM 762 C C . PHE A 1 95 ? 12.564 4.549 -7.344 1.00 95.69 95 PHE A C 1
ATOM 764 O O . PHE A 1 95 ? 12.196 4.001 -8.378 1.00 95.69 95 PHE A O 1
ATOM 771 N N . VAL A 1 96 ? 12.578 5.880 -7.242 1.00 95.12 96 VAL A N 1
ATOM 772 C CA . VAL A 1 96 ? 12.108 6.759 -8.329 1.00 95.12 96 VAL A CA 1
ATOM 773 C C . VAL A 1 96 ? 13.249 7.091 -9.300 1.00 95.12 96 VAL A C 1
ATOM 775 O O . VAL A 1 96 ? 14.308 7.589 -8.912 1.00 95.12 96 VAL A O 1
ATOM 778 N N . LYS A 1 97 ? 13.053 6.819 -10.593 1.00 94.69 97 LYS A N 1
ATOM 779 C CA . LYS A 1 97 ? 13.960 7.187 -11.690 1.00 94.69 97 LYS A CA 1
ATOM 780 C C . LYS A 1 97 ? 13.966 8.702 -11.885 1.00 94.69 97 LYS A C 1
ATOM 782 O O . LYS A 1 97 ? 12.915 9.330 -11.948 1.00 94.69 97 LYS A O 1
ATOM 787 N N . GLY A 1 98 ? 15.158 9.279 -12.035 1.00 91.25 98 GLY A N 1
ATOM 788 C CA . GLY A 1 98 ? 15.306 10.707 -12.329 1.00 91.25 98 GLY A CA 1
ATOM 789 C C . GLY A 1 98 ? 14.801 11.628 -11.216 1.00 91.25 98 GLY A C 1
ATOM 790 O O . GLY A 1 98 ? 14.388 12.745 -11.510 1.00 91.25 98 GLY A O 1
ATOM 791 N N . TRP A 1 99 ? 14.817 11.168 -9.960 1.00 85.06 99 TRP A N 1
ATOM 792 C CA . TRP A 1 99 ? 14.455 11.982 -8.803 1.00 85.06 99 TRP A CA 1
ATOM 793 C C . TRP A 1 99 ? 15.317 13.254 -8.742 1.00 85.06 99 TRP A C 1
ATOM 795 O O . TRP A 1 99 ? 16.522 13.188 -8.502 1.00 85.06 99 TRP A O 1
ATOM 805 N N . LYS A 1 100 ? 14.695 14.412 -8.980 1.00 80.81 100 LYS A N 1
ATOM 806 C CA . LYS A 1 100 ? 15.304 15.747 -8.917 1.00 80.81 100 LYS A CA 1
ATOM 807 C C . LYS A 1 100 ? 14.470 16.570 -7.946 1.00 80.81 100 LYS A C 1
ATOM 809 O O . LYS A 1 100 ? 13.430 17.090 -8.335 1.00 80.81 100 LYS A O 1
ATOM 814 N N . HIS A 1 101 ? 14.847 16.609 -6.674 1.00 74.19 101 HIS A N 1
ATOM 815 C CA . HIS A 1 101 ? 14.112 17.411 -5.701 1.00 74.19 101 HIS A CA 1
ATOM 816 C C . HIS A 1 101 ? 15.081 18.204 -4.834 1.00 74.19 101 HIS A C 1
ATOM 818 O O . HIS A 1 101 ? 15.813 17.635 -4.027 1.00 74.19 101 HIS A O 1
ATOM 824 N N . ASP A 1 102 ? 15.020 19.526 -4.966 1.00 58.16 102 ASP A N 1
ATOM 825 C CA . ASP A 1 102 ? 15.998 20.465 -4.399 1.00 58.16 102 ASP A CA 1
ATOM 826 C C . ASP A 1 102 ? 15.765 20.781 -2.904 1.00 58.16 102 ASP A C 1
ATOM 828 O O . ASP A 1 102 ? 16.401 21.659 -2.333 1.00 58.16 102 ASP A O 1
ATOM 832 N N . GLY A 1 103 ? 14.858 20.057 -2.237 1.00 58.41 103 GLY A N 1
ATOM 833 C CA . GLY A 1 103 ? 14.506 20.280 -0.825 1.00 58.41 103 GLY A CA 1
ATOM 834 C C . GLY A 1 103 ? 13.844 19.087 -0.127 1.00 58.41 103 GLY A C 1
ATOM 835 O O . GLY A 1 103 ? 13.235 19.250 0.924 1.00 58.41 103 GLY A O 1
ATOM 836 N N . GLY A 1 104 ? 13.922 17.894 -0.725 1.00 51.62 104 GLY A N 1
ATOM 837 C CA . GLY A 1 104 ? 13.170 16.702 -0.313 1.00 51.62 104 GLY A CA 1
ATOM 838 C C . GLY A 1 104 ? 14.022 15.591 0.301 1.00 51.62 104 GLY A C 1
ATOM 839 O O . GLY A 1 104 ? 13.738 14.416 0.070 1.00 51.62 104 GLY A O 1
ATOM 840 N N . ALA A 1 105 ? 15.086 15.922 1.035 1.00 55.91 105 ALA A N 1
ATOM 841 C CA . ALA A 1 105 ? 15.810 14.916 1.808 1.00 55.91 105 ALA A CA 1
ATOM 842 C C . ALA A 1 105 ? 14.852 14.309 2.856 1.00 55.91 105 ALA A C 1
ATOM 844 O O . ALA A 1 105 ? 14.354 15.020 3.724 1.00 55.91 105 ALA A O 1
ATOM 845 N N . GLY A 1 106 ? 14.553 13.009 2.749 1.00 73.88 106 GLY A N 1
ATOM 846 C CA . GLY A 1 106 ? 13.735 12.282 3.732 1.00 73.88 106 GLY A CA 1
ATOM 847 C C . GLY A 1 106 ? 12.265 12.040 3.365 1.00 73.88 106 GLY A C 1
ATOM 848 O O . GLY A 1 106 ? 11.470 11.708 4.244 1.00 73.88 106 GLY A O 1
ATOM 849 N N . GLN A 1 107 ? 11.868 12.181 2.095 1.00 90.25 107 GLN A N 1
ATOM 850 C CA . GLN A 1 107 ? 10.538 11.721 1.687 1.00 90.25 107 GLN A CA 1
ATOM 851 C C . GLN A 1 107 ? 10.494 10.194 1.571 1.00 90.25 107 GLN A C 1
ATOM 853 O O . GLN A 1 107 ? 11.305 9.567 0.882 1.00 90.25 107 GLN A O 1
ATOM 858 N N . SER A 1 108 ? 9.529 9.610 2.272 1.00 96.06 108 SER A N 1
ATOM 859 C CA . SER A 1 108 ? 9.301 8.177 2.304 1.00 96.06 108 SER A CA 1
ATOM 860 C C . SER A 1 108 ? 7.820 7.862 2.436 1.00 96.06 108 SER A C 1
ATOM 862 O O . SER A 1 108 ? 7.055 8.618 3.043 1.00 96.06 108 SER A O 1
ATOM 864 N N . THR A 1 109 ? 7.427 6.728 1.871 1.00 97.19 109 THR A N 1
ATOM 865 C CA . THR A 1 109 ? 6.113 6.127 2.089 1.00 97.19 109 THR A CA 1
ATOM 866 C C . THR A 1 109 ? 6.262 5.020 3.115 1.00 97.19 109 THR A C 1
ATOM 868 O O . THR A 1 109 ? 7.188 4.221 3.020 1.00 97.19 109 THR A O 1
ATOM 871 N N . LEU A 1 110 ? 5.370 4.973 4.101 1.00 97.88 110 LEU A N 1
ATOM 872 C CA . LEU A 1 110 ? 5.361 3.899 5.092 1.00 97.88 110 LEU A CA 1
ATOM 873 C C . LEU A 1 110 ? 4.175 2.985 4.824 1.00 97.88 110 LEU A C 1
ATOM 875 O O . LEU A 1 110 ? 3.069 3.478 4.601 1.00 97.88 110 LEU A O 1
ATOM 879 N N . VAL A 1 111 ? 4.392 1.679 4.881 1.00 98.25 111 VAL A N 1
ATOM 880 C CA . VAL A 1 111 ? 3.356 0.681 4.630 1.00 98.25 111 VAL A CA 1
ATOM 881 C C . VAL A 1 111 ? 3.299 -0.301 5.791 1.00 98.25 111 VAL A C 1
ATOM 883 O O . VAL A 1 111 ? 4.315 -0.858 6.209 1.00 98.25 111 VAL A O 1
ATOM 886 N N . PHE A 1 112 ? 2.093 -0.511 6.304 1.00 98.06 112 PHE A N 1
ATOM 887 C CA . PHE A 1 112 ? 1.803 -1.384 7.436 1.00 98.06 112 PHE A CA 1
ATOM 888 C C . PHE A 1 112 ? 0.589 -2.261 7.132 1.00 98.06 112 PHE A C 1
ATOM 890 O O . PHE A 1 112 ? -0.212 -1.936 6.259 1.00 98.06 112 PHE A O 1
ATOM 897 N N . LEU A 1 113 ? 0.403 -3.336 7.894 1.00 98.00 113 LEU A N 1
ATOM 898 C CA . LEU A 1 113 ? -0.839 -4.108 7.849 1.00 98.00 113 LEU A CA 1
ATOM 899 C C . LEU A 1 113 ? -1.974 -3.333 8.521 1.00 98.00 113 LEU A C 1
ATOM 901 O O . LEU A 1 113 ? -1.770 -2.665 9.538 1.00 98.00 113 LEU A O 1
ATOM 905 N N . TYR A 1 114 ? -3.179 -3.437 7.975 1.00 98.12 114 TYR A N 1
ATOM 906 C CA . TYR A 1 114 ? -4.370 -2.828 8.554 1.00 98.12 114 TYR A CA 1
ATOM 907 C C . TYR A 1 114 ? -4.880 -3.607 9.774 1.00 98.12 114 TYR A C 1
ATOM 909 O O . TYR A 1 114 ? -4.896 -4.837 9.802 1.00 98.12 114 TYR A O 1
ATOM 917 N N . ASN A 1 115 ? -5.332 -2.889 10.802 1.00 97.44 115 ASN A N 1
ATOM 918 C CA . ASN A 1 115 ? -5.843 -3.479 12.036 1.00 97.44 115 ASN A CA 1
ATOM 919 C C . ASN A 1 115 ? -7.352 -3.760 11.931 1.00 97.44 115 ASN A C 1
ATOM 921 O O . ASN A 1 115 ? -8.171 -3.060 12.538 1.00 97.44 115 ASN A O 1
ATOM 925 N N . TRP A 1 116 ? -7.709 -4.795 11.163 1.00 96.56 116 TRP A N 1
ATOM 926 C CA . TRP A 1 116 ? -9.100 -5.213 10.937 1.00 96.56 116 TRP A CA 1
ATOM 927 C C . TRP A 1 116 ? -9.863 -5.461 12.239 1.00 96.56 116 TRP A C 1
ATOM 929 O O . TRP A 1 116 ? -10.952 -4.939 12.433 1.00 96.56 116 TRP A O 1
ATOM 939 N N . LYS A 1 117 ? -9.262 -6.171 13.197 1.00 95.44 117 LYS A N 1
ATOM 940 C CA . LYS A 1 117 ? -9.904 -6.496 14.480 1.00 95.44 117 LYS A CA 1
ATOM 941 C C . LYS A 1 117 ? -10.474 -5.265 15.198 1.00 95.44 117 LYS A C 1
ATOM 943 O O . LYS A 1 117 ? -11.517 -5.348 15.843 1.00 95.44 117 LYS A O 1
ATOM 948 N N . ASN A 1 118 ? -9.796 -4.124 15.082 1.00 94.75 118 ASN A N 1
ATOM 949 C CA . ASN A 1 118 ? -10.203 -2.885 15.739 1.00 94.75 118 ASN A CA 1
ATOM 950 C C . ASN A 1 118 ? -11.063 -1.963 14.867 1.00 94.75 118 ASN A C 1
ATOM 952 O O . ASN A 1 118 ? -11.780 -1.132 15.425 1.00 94.75 118 ASN A O 1
ATOM 956 N N . ASN A 1 119 ? -10.961 -2.057 13.539 1.00 95.06 119 ASN A N 1
ATOM 957 C CA . ASN A 1 119 ? -11.557 -1.076 12.628 1.00 95.06 119 ASN A CA 1
ATOM 958 C C . ASN A 1 119 ? -12.513 -1.674 11.594 1.00 95.06 119 ASN A C 1
ATOM 960 O O . ASN A 1 119 ? -13.205 -0.898 10.967 1.00 95.06 119 ASN A O 1
ATOM 964 N N . GLY A 1 120 ? -12.583 -2.993 11.427 1.00 95.38 120 GLY A N 1
ATOM 965 C CA . GLY A 1 120 ? -13.491 -3.668 10.499 1.00 95.38 120 GLY A CA 1
ATOM 966 C C . GLY A 1 120 ? -13.357 -3.185 9.064 1.00 95.38 120 GLY A C 1
ATOM 967 O O . GLY A 1 120 ? -12.279 -2.802 8.629 1.00 95.38 120 GLY A O 1
ATOM 968 N N . ASP A 1 121 ? -14.4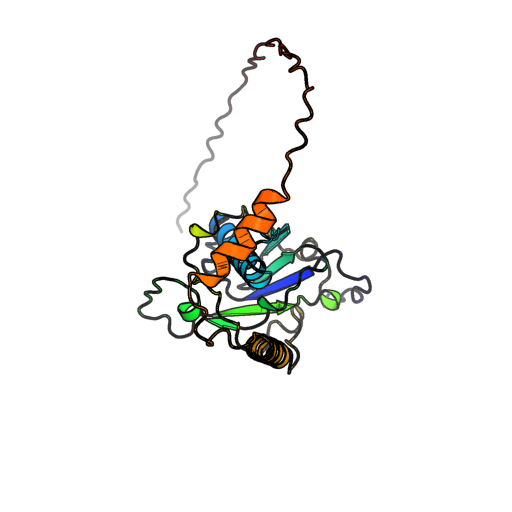65 -3.200 8.335 1.00 95.94 121 ASP A N 1
ATOM 969 C CA . ASP A 1 121 ? -14.504 -2.781 6.937 1.00 95.94 121 ASP A CA 1
ATOM 970 C C . ASP A 1 121 ? -14.359 -1.250 6.794 1.00 95.94 121 ASP A C 1
ATOM 972 O O . ASP A 1 121 ? -15.226 -0.511 7.282 1.00 95.94 121 ASP A O 1
ATOM 976 N N . PRO A 1 122 ? -13.318 -0.747 6.096 1.00 97.06 122 PRO A N 1
ATOM 977 C CA . PRO A 1 122 ? -13.134 0.680 5.840 1.00 97.06 122 PRO A CA 1
ATOM 978 C C . PRO A 1 122 ? -14.367 1.385 5.256 1.00 97.06 122 PRO A C 1
ATOM 980 O O . PRO A 1 122 ? -14.629 2.537 5.623 1.00 97.06 122 PRO A O 1
ATOM 983 N N . ALA A 1 123 ? -15.162 0.714 4.415 1.00 95.75 123 ALA A N 1
ATOM 984 C CA . ALA A 1 123 ? -16.364 1.287 3.807 1.00 95.75 123 ALA A CA 1
ATOM 985 C C . ALA A 1 123 ? -17.399 1.741 4.857 1.00 95.75 123 ALA A C 1
ATOM 987 O O . ALA A 1 123 ? -18.125 2.716 4.654 1.00 95.75 123 ALA A O 1
ATOM 988 N N . ASN A 1 124 ? -17.400 1.120 6.042 1.00 93.38 124 ASN A N 1
ATOM 989 C CA . ASN A 1 124 ? -18.306 1.450 7.146 1.00 93.38 124 ASN A CA 1
ATOM 990 C C . ASN A 1 124 ? -17.805 2.603 8.042 1.00 93.38 124 ASN A C 1
ATOM 992 O O . ASN A 1 124 ? -18.461 2.965 9.023 1.00 93.38 124 ASN A O 1
ATOM 996 N N . HIS A 1 125 ? -16.650 3.207 7.729 1.00 90.12 125 HIS A N 1
ATOM 997 C CA . HIS A 1 125 ? -15.955 4.153 8.611 1.00 90.12 125 HIS A CA 1
ATOM 998 C C . HIS A 1 125 ? -15.673 5.533 7.986 1.00 90.12 125 HIS A C 1
ATOM 1000 O O . HIS A 1 125 ? -14.691 6.180 8.345 1.00 90.12 125 HIS A O 1
ATOM 1006 N N . ASN A 1 126 ? -16.563 6.032 7.117 1.00 94.31 126 ASN A N 1
ATOM 1007 C CA . ASN A 1 126 ? -16.436 7.316 6.394 1.00 94.31 126 ASN A CA 1
ATOM 1008 C C . ASN A 1 126 ? -15.208 7.404 5.475 1.00 94.31 126 ASN A C 1
ATOM 1010 O O . ASN A 1 126 ? -14.726 8.505 5.185 1.00 94.31 126 ASN A O 1
ATOM 1014 N N . TRP A 1 127 ? -14.673 6.265 5.047 1.00 96.94 127 TRP A N 1
ATOM 1015 C CA . TRP A 1 127 ? -13.671 6.259 3.999 1.00 96.94 127 TRP A CA 1
ATOM 1016 C C . TRP A 1 127 ? -14.366 6.343 2.640 1.00 96.94 127 TRP A C 1
ATOM 1018 O O . TRP A 1 127 ? -15.361 5.670 2.395 1.00 96.94 127 TRP A O 1
ATOM 1028 N N . GLU A 1 128 ? -13.852 7.201 1.768 1.00 97.12 128 GLU A N 1
ATOM 1029 C CA . GLU A 1 128 ? -14.259 7.249 0.369 1.00 97.12 128 GLU A CA 1
ATOM 1030 C C . GLU A 1 128 ? -13.506 6.155 -0.388 1.00 97.12 128 GLU A C 1
ATOM 1032 O O . GLU A 1 128 ? -12.278 6.082 -0.295 1.00 97.12 128 GLU A O 1
ATOM 1037 N N . GLU A 1 129 ? -14.235 5.330 -1.127 1.00 97.94 129 GLU A N 1
ATOM 1038 C CA . GLU A 1 129 ? -13.695 4.236 -1.929 1.00 97.94 129 GLU A CA 1
ATOM 1039 C C . GLU A 1 129 ? -13.333 4.704 -3.345 1.00 97.94 129 GLU A C 1
ATOM 1041 O O . GLU A 1 129 ? -14.069 5.469 -3.971 1.00 97.94 129 GLU A O 1
ATOM 1046 N N . PHE A 1 130 ? -12.185 4.246 -3.838 1.00 97.75 130 PHE A N 1
ATOM 1047 C CA . PHE A 1 130 ? -11.663 4.520 -5.172 1.00 97.75 130 PHE A CA 1
ATOM 1048 C C . PHE A 1 130 ? -11.224 3.219 -5.832 1.00 97.75 130 PHE A C 1
ATOM 1050 O O . PHE A 1 130 ? -10.543 2.407 -5.214 1.00 97.75 130 PHE A O 1
ATOM 1057 N N . PHE A 1 131 ? -11.543 3.070 -7.113 1.00 97.88 131 PHE A N 1
ATOM 1058 C CA . PHE A 1 131 ? -11.115 1.939 -7.930 1.00 97.88 131 PHE A CA 1
ATOM 1059 C C . PHE A 1 131 ? -9.994 2.426 -8.853 1.00 97.88 131 PHE A C 1
ATOM 1061 O O . PHE A 1 131 ? -10.264 3.241 -9.742 1.00 97.88 131 PHE A O 1
ATOM 1068 N N . PRO A 1 132 ? -8.727 2.053 -8.600 1.00 97.44 132 PRO A N 1
ATOM 1069 C CA . PRO A 1 132 ? -7.616 2.544 -9.401 1.00 97.44 132 PRO A CA 1
ATOM 1070 C C . PRO A 1 132 ? -7.645 1.922 -10.801 1.00 97.44 132 PRO A C 1
ATOM 1072 O O . PRO A 1 132 ? -7.755 0.708 -10.955 1.00 97.44 132 PRO A O 1
ATOM 1075 N N . ASN A 1 133 ? -7.461 2.747 -11.829 1.00 97.50 133 ASN A N 1
ATOM 1076 C CA . ASN A 1 133 ? -7.171 2.261 -13.173 1.00 97.50 133 ASN A CA 1
ATOM 1077 C C . ASN A 1 133 ? -5.670 1.987 -13.260 1.00 97.50 133 ASN A C 1
ATOM 1079 O O . ASN A 1 133 ? -4.874 2.924 -13.349 1.00 97.50 133 ASN A O 1
ATOM 1083 N N . ILE A 1 134 ? -5.276 0.712 -13.204 1.00 96.88 134 ILE A N 1
ATOM 1084 C CA . ILE A 1 134 ? -3.862 0.330 -13.278 1.00 96.88 134 ILE A CA 1
ATOM 1085 C C . ILE A 1 134 ? -3.277 0.819 -14.606 1.00 96.88 134 ILE A C 1
ATOM 1087 O O . ILE A 1 134 ? -3.690 0.406 -15.691 1.00 96.88 134 ILE A O 1
ATOM 1091 N N . LEU A 1 135 ? -2.321 1.738 -14.507 1.00 96.31 135 LEU A N 1
ATOM 1092 C CA . LEU A 1 135 ? -1.640 2.331 -15.647 1.00 96.31 135 LEU A CA 1
ATOM 1093 C C . LEU A 1 135 ? -0.612 1.334 -16.203 1.00 96.31 135 LEU A C 1
ATOM 1095 O O . LEU A 1 135 ? -0.162 0.434 -15.488 1.00 96.31 135 LEU A O 1
ATOM 1099 N N . PRO A 1 136 ? -0.151 1.507 -17.455 1.00 96.44 136 PRO A N 1
ATOM 1100 C CA . PRO A 1 136 ? 0.984 0.744 -17.957 1.00 96.44 136 PRO A CA 1
ATOM 1101 C C . PRO A 1 136 ? 2.179 0.881 -17.008 1.00 96.44 136 PRO A C 1
ATOM 1103 O O . PRO A 1 136 ? 2.565 2.001 -16.668 1.00 96.44 136 PRO A O 1
ATOM 1106 N N . LEU A 1 137 ? 2.798 -0.230 -16.600 1.00 93.19 137 LEU A N 1
ATOM 1107 C CA . LEU A 1 137 ? 3.892 -0.217 -15.616 1.00 93.19 137 LEU A CA 1
ATOM 1108 C C . LEU A 1 137 ? 5.074 0.678 -16.037 1.00 93.19 137 LEU A C 1
ATOM 1110 O O . LEU A 1 137 ? 5.750 1.261 -15.194 1.00 93.19 137 LEU A O 1
ATOM 1114 N N . SER A 1 138 ? 5.294 0.842 -17.345 1.00 92.38 138 SER A N 1
ATOM 1115 C CA . SER A 1 138 ? 6.318 1.728 -17.917 1.00 92.38 138 SER A CA 1
ATOM 1116 C C . SER A 1 138 ? 6.028 3.224 -17.747 1.00 92.38 138 SER A C 1
ATOM 1118 O O . SER A 1 138 ? 6.944 4.036 -17.873 1.00 92.38 138 SER A O 1
ATOM 1120 N N . SER A 1 139 ? 4.778 3.603 -17.463 1.00 92.62 139 SER A N 1
ATOM 1121 C CA . SER A 1 139 ? 4.370 5.001 -17.265 1.00 92.62 139 SER A CA 1
ATOM 1122 C C . SER A 1 139 ? 4.829 5.573 -15.923 1.00 92.62 139 SER A C 1
ATOM 1124 O O . SER A 1 139 ? 4.899 6.791 -15.753 1.00 92.62 139 SER A O 1
ATOM 1126 N N . VAL A 1 140 ? 5.164 4.701 -14.971 1.00 91.38 140 VAL A N 1
ATOM 1127 C CA . VAL A 1 140 ? 5.589 5.084 -13.631 1.00 91.38 140 VAL A CA 1
ATOM 1128 C C . VAL A 1 140 ? 7.118 5.026 -13.573 1.00 91.38 140 VAL A C 1
ATOM 1130 O O . VAL A 1 140 ? 7.702 3.998 -13.919 1.00 91.38 140 VAL A O 1
ATOM 1133 N N . PRO A 1 141 ? 7.815 6.101 -13.159 1.00 94.44 141 PRO A N 1
ATOM 1134 C CA . PRO A 1 141 ? 9.275 6.156 -13.162 1.00 94.44 141 PRO A CA 1
ATOM 1135 C C . PRO A 1 141 ? 9.873 5.334 -12.009 1.00 94.44 141 PRO A C 1
ATOM 1137 O O . PRO A 1 141 ? 10.542 5.884 -11.144 1.00 94.44 141 PRO A O 1
ATOM 1140 N N . ILE A 1 142 ? 9.653 4.021 -11.978 1.00 95.94 142 ILE A N 1
ATOM 1141 C CA . ILE A 1 142 ? 10.146 3.120 -10.929 1.00 95.94 142 ILE A CA 1
ATOM 1142 C C . ILE A 1 142 ? 11.416 2.407 -11.411 1.00 95.94 142 ILE A C 1
ATOM 1144 O O . ILE A 1 142 ? 11.537 2.028 -12.583 1.00 95.94 142 ILE A O 1
ATOM 1148 N N . LYS A 1 143 ? 12.407 2.268 -10.527 1.00 96.50 143 LYS A N 1
ATOM 1149 C CA . LYS A 1 143 ? 13.639 1.507 -10.765 1.00 96.50 143 LYS A CA 1
ATOM 1150 C C . LYS A 1 143 ? 13.361 -0.000 -10.774 1.00 96.50 143 LYS A C 1
ATOM 1152 O O . LYS A 1 143 ? 12.387 -0.490 -10.216 1.00 96.50 143 LYS A O 1
ATOM 1157 N N . SER A 1 144 ? 14.212 -0.717 -11.492 1.00 94.31 144 SER A N 1
ATOM 1158 C CA . SER A 1 144 ? 14.124 -2.157 -11.714 1.00 94.31 144 SER A CA 1
ATOM 1159 C C . SER A 1 144 ? 15.530 -2.727 -11.505 1.00 94.31 144 SER A C 1
ATOM 1161 O O . SER A 1 144 ? 16.412 -2.301 -12.258 1.00 94.31 144 SER A O 1
ATOM 1163 N N . PRO A 1 145 ? 15.744 -3.674 -10.576 1.00 95.38 145 PRO A N 1
ATOM 1164 C CA . PRO A 1 145 ? 14.765 -4.220 -9.623 1.00 95.38 145 PRO A CA 1
ATOM 1165 C C . PRO A 1 145 ? 14.248 -3.165 -8.630 1.00 95.38 145 PRO A C 1
ATOM 1167 O O . PRO A 1 145 ? 14.866 -2.107 -8.459 1.00 95.38 145 PRO A O 1
ATOM 1170 N N . TYR A 1 146 ? 13.086 -3.418 -8.029 1.00 96.69 146 TYR A N 1
ATOM 1171 C CA . TYR A 1 146 ? 12.555 -2.579 -6.962 1.00 96.69 146 TYR A CA 1
ATOM 1172 C C . TYR A 1 146 ? 13.421 -2.747 -5.701 1.00 96.69 146 TYR A C 1
ATOM 1174 O O . TYR A 1 146 ? 13.714 -3.878 -5.314 1.00 96.69 146 TYR A O 1
ATOM 1182 N N . PRO A 1 147 ? 13.873 -1.660 -5.050 1.00 96.25 147 PRO A N 1
ATOM 1183 C CA . PRO A 1 147 ? 14.695 -1.781 -3.851 1.00 96.25 147 PRO A CA 1
ATOM 1184 C C . PRO A 1 147 ? 13.871 -2.303 -2.670 1.00 96.25 147 PRO A C 1
ATOM 1186 O O . PRO A 1 147 ? 12.719 -1.912 -2.491 1.00 96.25 147 PRO A O 1
ATOM 1189 N N . HIS A 1 148 ? 14.482 -3.125 -1.817 1.00 94.94 148 HIS A N 1
ATOM 1190 C CA . HIS A 1 148 ? 13.821 -3.601 -0.603 1.00 94.94 148 HIS A CA 1
ATOM 1191 C C . HIS A 1 148 ? 13.446 -2.442 0.338 1.00 94.94 148 HIS A C 1
ATOM 1193 O O . HIS A 1 148 ? 14.248 -1.514 0.514 1.00 94.94 148 HIS A O 1
ATOM 1199 N N . PRO A 1 149 ? 12.253 -2.485 0.960 1.00 96.25 149 PRO A N 1
ATOM 1200 C CA . PRO A 1 149 ? 11.884 -1.516 1.982 1.00 96.25 149 PRO A CA 1
ATOM 1201 C C . PRO A 1 149 ? 12.752 -1.674 3.235 1.00 96.25 149 PRO A C 1
ATOM 1203 O O . PRO A 1 149 ? 13.173 -2.773 3.595 1.00 96.25 149 PRO A O 1
ATOM 1206 N N . SER A 1 150 ? 13.001 -0.565 3.929 1.00 95.00 150 SER A N 1
ATOM 1207 C CA . SER A 1 150 ? 13.656 -0.567 5.238 1.00 95.00 150 SER A CA 1
ATOM 1208 C C . SER A 1 150 ? 12.638 -0.803 6.359 1.00 95.00 150 SER A C 1
ATOM 1210 O O . SER A 1 150 ? 11.428 -0.636 6.187 1.00 95.00 150 SER A O 1
ATOM 1212 N N . TRP A 1 151 ? 13.105 -1.207 7.542 1.00 95.31 151 TRP A N 1
ATOM 1213 C CA . TRP A 1 151 ? 12.216 -1.343 8.696 1.00 95.31 151 TRP A CA 1
ATOM 1214 C C . TRP A 1 151 ? 11.642 0.016 9.108 1.00 95.31 151 TRP A C 1
ATOM 1216 O O . TRP A 1 151 ? 12.384 0.983 9.268 1.00 95.31 151 TRP A O 1
ATOM 1226 N N . ALA A 1 152 ? 10.335 0.063 9.371 1.00 95.56 152 ALA A N 1
ATOM 1227 C CA . ALA A 1 152 ? 9.646 1.273 9.795 1.00 95.56 152 ALA A CA 1
ATOM 1228 C C . ALA A 1 152 ? 8.988 1.107 11.165 1.00 95.56 152 ALA A C 1
ATOM 1230 O O . ALA A 1 152 ? 8.264 0.143 11.429 1.00 95.56 152 ALA A O 1
ATOM 1231 N N . LYS A 1 153 ? 9.151 2.118 12.023 1.00 96.44 153 LYS A N 1
ATOM 1232 C CA . LYS A 1 153 ? 8.374 2.226 13.259 1.00 96.44 153 LYS A CA 1
ATOM 1233 C C . LYS A 1 153 ? 6.974 2.748 12.945 1.00 96.44 153 LYS A C 1
ATOM 1235 O O . LYS A 1 153 ? 6.832 3.794 12.315 1.00 96.44 153 LYS A O 1
ATOM 1240 N N . LEU A 1 154 ? 5.946 2.078 13.466 1.00 97.38 154 LEU A N 1
ATOM 1241 C CA . LEU A 1 154 ? 4.568 2.557 13.356 1.00 97.38 154 LEU A CA 1
ATOM 1242 C C . LEU A 1 154 ? 4.398 3.909 14.084 1.00 97.38 154 LEU A C 1
ATOM 1244 O O . LEU A 1 154 ? 4.704 3.988 15.282 1.00 97.38 154 LEU A O 1
ATOM 1248 N N . PRO A 1 155 ? 3.893 4.965 13.413 1.00 97.44 155 PRO A N 1
ATOM 1249 C CA . PRO A 1 155 ? 3.576 6.226 14.075 1.00 97.44 155 PRO A CA 1
ATOM 1250 C C . PRO A 1 155 ? 2.546 6.029 15.192 1.00 97.44 155 PRO A C 1
ATOM 1252 O O . PRO A 1 155 ? 1.537 5.346 15.012 1.00 97.44 155 PRO A O 1
ATOM 1255 N N . SER A 1 156 ? 2.769 6.656 16.350 1.00 97.12 156 SER A N 1
ATOM 1256 C CA . SER A 1 156 ? 1.902 6.497 17.530 1.00 97.12 156 SER A CA 1
ATOM 1257 C C . SER A 1 156 ? 0.442 6.877 17.257 1.00 97.12 156 SER A C 1
ATOM 1259 O O . SER A 1 156 ? -0.474 6.250 17.793 1.00 97.12 156 SER A O 1
ATOM 1261 N N . THR A 1 157 ? 0.225 7.849 16.369 1.00 96.62 157 THR A N 1
ATOM 1262 C CA . THR A 1 157 ? -1.090 8.326 15.918 1.00 96.62 157 THR A CA 1
ATOM 1263 C C . THR A 1 157 ? -1.900 7.282 15.146 1.00 96.62 157 THR A C 1
ATOM 1265 O O . THR A 1 157 ? -3.112 7.436 15.022 1.00 96.62 157 THR A O 1
ATOM 1268 N N . LEU A 1 158 ? -1.262 6.216 14.651 1.00 97.19 158 LEU A N 1
ATOM 1269 C CA . LEU A 1 158 ? -1.879 5.189 13.804 1.00 97.19 158 LEU A CA 1
ATOM 1270 C C . LEU A 1 158 ? -1.933 3.808 14.460 1.00 97.19 158 LEU A C 1
ATOM 1272 O O . LEU A 1 158 ? -2.340 2.842 13.822 1.00 97.19 158 LEU A O 1
ATOM 1276 N N . THR A 1 159 ? -1.598 3.712 15.747 1.00 96.38 159 THR A N 1
ATOM 1277 C CA . THR A 1 159 ? -1.648 2.463 16.532 1.00 96.38 159 THR A CA 1
ATOM 1278 C C . THR A 1 159 ? -3.025 1.803 16.556 1.00 96.38 159 THR A C 1
ATOM 1280 O O . THR A 1 159 ? -3.125 0.583 16.673 1.00 96.38 159 THR A O 1
ATOM 1283 N N . SER A 1 160 ? -4.102 2.585 16.429 1.00 95.81 160 SER A N 1
ATOM 1284 C CA . SER A 1 160 ? -5.445 2.023 16.310 1.00 95.81 160 SER A CA 1
ATOM 1285 C C . SER A 1 160 ? -5.718 1.460 14.921 1.00 95.81 160 SER A C 1
ATOM 1287 O O . SER A 1 160 ? -6.455 0.490 14.832 1.00 95.81 160 SER A O 1
ATOM 1289 N N . LEU A 1 161 ? -5.159 2.063 13.866 1.00 97.12 161 LEU A N 1
ATOM 1290 C CA . LEU A 1 161 ? -5.496 1.805 12.462 1.00 97.12 161 LEU A CA 1
ATOM 1291 C C . LEU A 1 161 ? -4.644 0.696 11.837 1.00 97.12 161 LEU A C 1
ATOM 1293 O O . LEU A 1 161 ? -5.136 -0.056 11.003 1.00 97.12 161 LEU A O 1
ATOM 1297 N N . ALA A 1 162 ? -3.378 0.604 12.230 1.00 98.06 162 ALA A N 1
ATOM 1298 C CA . ALA A 1 162 ? -2.402 -0.291 11.629 1.00 98.06 162 ALA A CA 1
ATOM 1299 C C . ALA A 1 162 ? -1.676 -1.128 12.687 1.00 98.06 162 ALA A C 1
ATOM 1301 O O . ALA A 1 162 ? -1.633 -0.778 13.869 1.00 98.06 162 ALA A O 1
ATOM 1302 N N . LEU A 1 163 ? -1.110 -2.247 12.248 1.00 97.44 163 LEU A N 1
ATOM 1303 C CA . LEU A 1 163 ? -0.314 -3.153 13.066 1.00 97.44 163 LEU A CA 1
ATOM 1304 C C . LEU A 1 163 ? 1.183 -2.841 12.900 1.00 97.44 163 LEU A C 1
ATOM 1306 O O . LEU A 1 163 ? 1.625 -2.509 11.797 1.00 97.44 163 LEU A O 1
ATOM 1310 N N . PRO A 1 164 ? 1.988 -2.930 13.975 1.00 97.25 164 PRO A N 1
ATOM 1311 C CA . PRO A 1 164 ? 3.433 -2.765 13.873 1.00 97.25 164 PRO A CA 1
ATOM 1312 C C . PRO A 1 164 ? 4.059 -3.926 13.089 1.00 97.25 164 PRO A C 1
ATOM 1314 O O . PRO A 1 164 ? 3.623 -5.068 13.215 1.00 97.25 164 PRO A O 1
ATOM 1317 N N . ILE A 1 165 ? 5.119 -3.640 12.329 1.00 95.00 165 ILE A N 1
ATOM 1318 C CA . ILE A 1 165 ? 5.891 -4.673 11.626 1.00 95.00 165 ILE A CA 1
ATOM 1319 C C . ILE A 1 165 ? 6.651 -5.505 12.672 1.00 95.00 165 ILE A C 1
ATOM 1321 O O . ILE A 1 165 ? 7.398 -4.916 13.470 1.00 95.00 165 ILE A O 1
ATOM 1325 N N . PRO A 1 166 ? 6.488 -6.842 12.701 1.00 87.75 166 PRO A N 1
ATOM 1326 C CA . PRO A 1 166 ? 7.238 -7.701 13.608 1.00 87.75 166 PRO A CA 1
ATOM 1327 C C . PRO A 1 166 ? 8.750 -7.511 13.445 1.00 87.75 166 PRO A C 1
ATOM 1329 O O . PRO A 1 166 ? 9.265 -7.384 12.333 1.00 87.75 166 PRO A O 1
ATOM 1332 N N . LYS A 1 167 ? 9.483 -7.498 14.562 1.00 79.06 167 LYS A N 1
ATOM 1333 C CA . LYS A 1 167 ? 10.952 -7.526 14.524 1.00 79.06 167 LYS A CA 1
ATOM 1334 C C . LYS A 1 167 ? 11.394 -8.875 13.942 1.00 79.06 167 LYS A C 1
ATOM 1336 O O . LYS A 1 167 ? 10.850 -9.896 14.348 1.00 79.06 167 LYS A O 1
ATOM 1341 N N . GLY A 1 168 ? 12.327 -8.861 12.992 1.00 75.56 168 GLY A N 1
ATOM 1342 C CA . GLY A 1 168 ? 12.806 -10.058 12.283 1.00 75.56 168 GLY A CA 1
ATOM 1343 C C . GLY A 1 168 ? 12.113 -10.342 10.945 1.00 75.56 168 GLY A C 1
ATOM 1344 O O . GLY A 1 168 ? 12.629 -11.121 10.155 1.00 75.56 168 GLY A O 1
ATOM 1345 N N . TYR A 1 169 ? 11.004 -9.665 10.622 1.00 74.06 169 TYR A N 1
ATOM 1346 C CA . TYR A 1 169 ? 10.297 -9.886 9.349 1.00 74.06 169 TYR A CA 1
ATOM 1347 C C . TYR A 1 169 ? 11.166 -9.588 8.113 1.00 74.06 169 TYR A C 1
ATOM 1349 O O . TYR A 1 169 ? 11.042 -10.239 7.085 1.00 74.06 169 TYR A O 1
ATOM 1357 N N . ILE A 1 170 ? 12.067 -8.608 8.224 1.00 66.88 170 ILE A N 1
ATOM 1358 C CA . ILE A 1 170 ? 12.951 -8.189 7.126 1.00 66.88 170 ILE A CA 1
ATOM 1359 C C . ILE A 1 170 ? 14.235 -9.031 7.082 1.00 66.88 170 ILE A C 1
ATOM 1361 O O . ILE A 1 170 ? 14.795 -9.229 6.009 1.00 66.88 170 ILE A O 1
ATOM 1365 N N . GLU A 1 171 ? 14.682 -9.567 8.220 1.00 64.62 171 GLU A N 1
ATOM 1366 C CA . GLU A 1 171 ? 15.918 -10.361 8.298 1.00 64.62 171 GLU A CA 1
ATOM 1367 C C . GLU A 1 171 ? 15.766 -11.693 7.551 1.00 64.62 171 GLU A C 1
ATOM 1369 O O . GLU A 1 171 ? 16.633 -12.049 6.758 1.00 64.62 171 GLU A O 1
ATOM 1374 N N . VAL A 1 172 ? 14.610 -12.354 7.683 1.00 61.03 172 VAL A N 1
ATOM 1375 C CA . VAL A 1 172 ? 14.332 -13.632 7.001 1.00 61.03 172 VAL A CA 1
ATOM 1376 C C . VAL A 1 172 ? 14.345 -13.485 5.474 1.00 61.03 172 VAL A C 1
ATOM 1378 O O . VAL A 1 172 ? 14.835 -14.367 4.773 1.00 61.03 172 VAL A O 1
ATOM 1381 N N . GLY A 1 173 ? 13.848 -12.362 4.944 1.00 59.72 173 GLY A N 1
ATOM 1382 C CA . GLY A 1 173 ? 13.840 -12.119 3.498 1.00 59.72 173 GLY A CA 1
ATOM 1383 C C . GLY A 1 173 ? 15.241 -11.911 2.916 1.00 59.72 173 GLY A C 1
ATOM 1384 O O . GLY A 1 173 ? 15.515 -12.346 1.800 1.00 59.72 173 GLY A O 1
ATOM 1385 N N . ILE A 1 174 ? 16.143 -11.283 3.677 1.00 63.53 174 ILE A N 1
ATOM 1386 C CA . ILE A 1 174 ? 17.532 -11.066 3.249 1.00 63.53 174 ILE A CA 1
ATOM 1387 C C . ILE A 1 174 ? 18.313 -12.381 3.286 1.00 63.53 174 ILE A C 1
ATOM 1389 O O . ILE A 1 174 ? 19.052 -12.669 2.348 1.00 63.53 174 ILE A O 1
ATOM 1393 N N . GLU A 1 175 ? 18.131 -13.195 4.328 1.00 65.69 175 GLU A N 1
ATOM 1394 C CA . GLU A 1 175 ? 18.809 -14.491 4.438 1.00 65.69 175 GLU A CA 1
ATOM 1395 C C . GLU A 1 175 ? 18.371 -15.460 3.337 1.00 65.69 175 GLU A C 1
ATOM 1397 O O . GLU A 1 175 ? 19.222 -16.096 2.726 1.00 65.69 175 GLU A O 1
ATOM 1402 N N . GLN A 1 176 ? 17.078 -15.517 3.004 1.00 62.75 176 GLN A N 1
ATOM 1403 C CA . GLN A 1 176 ? 16.595 -16.360 1.903 1.00 62.75 176 GLN A CA 1
ATOM 1404 C C . GLN A 1 176 ? 17.155 -15.938 0.542 1.00 62.75 176 GLN A C 1
ATOM 1406 O O . GLN A 1 176 ? 17.478 -16.797 -0.273 1.00 62.75 176 GLN A O 1
ATOM 1411 N N . LEU A 1 177 ? 17.307 -14.633 0.292 1.00 67.00 177 LEU A N 1
ATOM 1412 C CA . LEU A 1 177 ? 17.926 -14.143 -0.943 1.00 67.00 177 LEU A CA 1
ATOM 1413 C C . LEU A 1 177 ? 19.423 -14.462 -0.998 1.00 67.00 177 LEU A C 1
ATOM 1415 O O . LEU A 1 177 ? 19.914 -14.878 -2.043 1.00 67.00 177 LEU A O 1
ATOM 1419 N N . GLN A 1 178 ? 20.134 -14.319 0.122 1.00 70.25 178 GLN A N 1
ATOM 1420 C CA . GLN A 1 178 ? 21.546 -14.699 0.210 1.00 70.25 178 GLN A CA 1
ATOM 1421 C C . GLN A 1 178 ? 21.752 -16.211 0.059 1.00 70.25 178 GLN A C 1
ATOM 1423 O O . GLN A 1 178 ? 22.733 -16.633 -0.549 1.00 70.25 178 GLN A O 1
ATOM 1428 N N . GLU A 1 179 ? 20.841 -17.029 0.589 1.00 74.12 179 GLU A N 1
ATOM 1429 C CA . GLU A 1 179 ? 20.879 -18.484 0.431 1.00 74.12 179 GLU A CA 1
ATOM 1430 C C . GLU A 1 179 ? 20.602 -18.882 -1.026 1.00 74.12 179 GLU A C 1
ATOM 1432 O O . GLU A 1 179 ? 21.336 -19.687 -1.589 1.00 74.12 179 GLU A O 1
ATOM 1437 N N . LEU A 1 180 ? 19.629 -18.241 -1.686 1.00 70.44 180 LEU A N 1
ATOM 1438 C CA . LEU A 1 180 ? 19.345 -18.466 -3.106 1.00 70.44 180 LEU A CA 1
ATOM 1439 C C . LEU A 1 180 ? 20.530 -18.061 -4.005 1.00 70.44 180 LEU A C 1
ATOM 1441 O O . LEU A 1 180 ? 20.828 -18.747 -4.980 1.00 70.44 180 LEU A O 1
ATOM 1445 N N . GLU A 1 181 ? 21.233 -16.972 -3.673 1.00 71.75 181 GLU A N 1
ATOM 1446 C CA . GLU A 1 181 ? 22.472 -16.579 -4.360 1.00 71.75 181 GLU A CA 1
ATOM 1447 C C . GLU A 1 181 ? 23.621 -17.571 -4.120 1.00 71.75 181 GLU A C 1
ATOM 1449 O O . GLU A 1 181 ? 24.427 -17.778 -5.024 1.00 71.75 181 GLU A O 1
ATOM 1454 N N . ARG A 1 182 ? 23.698 -18.211 -2.943 1.00 74.38 182 ARG A N 1
ATOM 1455 C CA . ARG A 1 182 ? 24.682 -19.276 -2.668 1.00 74.38 182 ARG A CA 1
ATOM 1456 C C . ARG A 1 182 ? 24.357 -20.592 -3.367 1.00 74.38 182 ARG A C 1
ATOM 1458 O O . ARG A 1 182 ? 25.279 -21.321 -3.720 1.00 74.38 182 ARG A O 1
ATOM 1465 N N . GLU A 1 183 ? 23.076 -20.919 -3.514 1.00 70.75 183 GLU A N 1
ATOM 1466 C CA . GLU A 1 183 ? 22.631 -22.162 -4.151 1.00 70.75 183 GLU A CA 1
ATOM 1467 C C . GLU A 1 183 ? 22.660 -22.103 -5.678 1.00 70.75 183 GLU A C 1
ATOM 1469 O O . GLU A 1 183 ? 22.610 -23.155 -6.317 1.00 70.75 183 GLU A O 1
ATOM 1474 N N . LEU A 1 184 ? 22.788 -20.918 -6.286 1.00 65.31 184 LEU A N 1
ATOM 1475 C CA . LEU A 1 184 ? 23.129 -20.830 -7.701 1.00 65.31 184 LEU A CA 1
ATOM 1476 C C . LEU A 1 184 ? 24.551 -21.382 -7.874 1.00 65.31 184 LEU A C 1
ATOM 1478 O O . LEU A 1 184 ? 25.504 -20.730 -7.441 1.00 65.31 184 LEU A O 1
ATOM 1482 N N . PRO A 1 185 ? 24.728 -22.573 -8.487 1.00 60.06 185 PRO A N 1
ATOM 1483 C CA . PRO A 1 185 ? 26.059 -23.101 -8.721 1.00 60.06 185 PRO A CA 1
ATOM 1484 C C . PRO A 1 185 ? 26.817 -22.049 -9.515 1.00 60.06 185 PRO A C 1
ATOM 1486 O O . PRO A 1 185 ? 26.289 -21.530 -10.501 1.00 60.06 185 PRO A O 1
ATOM 1489 N N . GLU A 1 186 ? 28.024 -21.705 -9.065 1.00 60.69 186 GLU A N 1
ATOM 1490 C CA . GLU A 1 186 ? 28.906 -20.793 -9.778 1.00 60.69 186 GLU A CA 1
ATOM 1491 C C . GLU A 1 186 ? 29.149 -21.342 -11.193 1.00 60.69 186 GLU A C 1
ATOM 1493 O O . GLU A 1 186 ? 30.129 -22.031 -11.471 1.00 60.69 186 GLU A O 1
ATOM 1498 N N . LEU A 1 187 ? 28.283 -20.979 -12.138 1.00 53.88 187 LEU A N 1
ATOM 1499 C CA . LEU A 1 187 ? 28.479 -21.116 -13.578 1.00 53.88 187 LEU A CA 1
ATOM 1500 C C . LEU A 1 187 ? 29.544 -20.101 -14.045 1.00 53.88 187 LEU A C 1
ATOM 1502 O O . LEU A 1 187 ? 29.440 -19.501 -15.108 1.00 53.88 187 LEU A O 1
ATOM 1506 N N . SER A 1 188 ? 30.569 -19.868 -13.215 1.00 54.44 188 SER A N 1
ATOM 1507 C CA . SER A 1 188 ? 31.790 -19.138 -13.552 1.00 54.44 188 SER A CA 1
ATOM 1508 C C . SER A 1 188 ? 32.857 -20.071 -14.138 1.00 54.44 188 SER A C 1
ATOM 1510 O O . SER A 1 188 ? 33.876 -19.613 -14.664 1.00 54.44 188 SER A O 1
ATOM 1512 N N . GLY A 1 189 ? 32.607 -21.386 -14.131 1.00 58.62 189 GLY A N 1
ATOM 1513 C CA . GLY A 1 189 ? 33.298 -22.306 -15.018 1.00 58.62 189 GLY A CA 1
ATOM 1514 C C . GLY A 1 189 ? 33.010 -21.883 -16.451 1.00 58.62 189 GLY A C 1
ATOM 1515 O O . GLY A 1 189 ? 31.857 -21.896 -16.865 1.00 58.62 189 GLY A O 1
ATOM 1516 N N . LYS A 1 190 ? 34.050 -21.455 -17.172 1.00 57.62 190 LYS A N 1
ATOM 1517 C CA . LYS A 1 190 ? 34.034 -21.083 -18.591 1.00 57.62 190 LYS A CA 1
ATOM 1518 C C . LYS A 1 190 ? 33.356 -22.191 -19.410 1.00 57.62 190 LYS A C 1
ATOM 1520 O O . LYS A 1 190 ? 34.041 -23.071 -19.917 1.00 57.62 190 LYS A O 1
ATOM 1525 N N . CYS A 1 191 ? 32.030 -22.170 -19.505 1.00 51.75 191 CYS A N 1
ATOM 1526 C CA . CYS A 1 191 ? 31.314 -2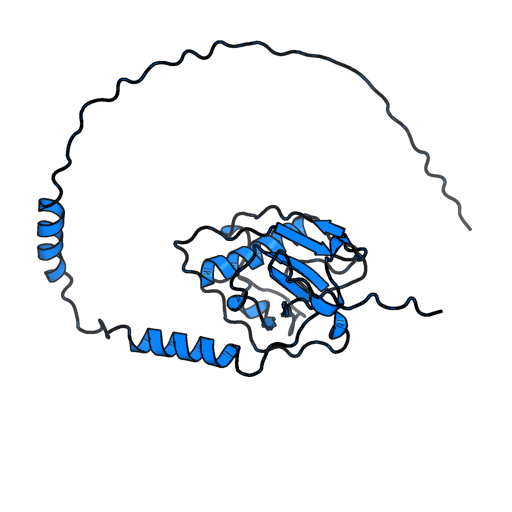2.963 -20.485 1.00 51.75 191 CYS A CA 1
ATOM 1527 C C . CYS A 1 191 ? 31.717 -22.389 -21.831 1.00 51.75 191 CYS A C 1
ATOM 1529 O O . CYS A 1 191 ? 31.460 -21.217 -22.124 1.00 51.75 191 CYS A O 1
ATOM 1531 N N . ASP A 1 192 ? 32.436 -23.199 -22.595 1.00 63.53 192 ASP A N 1
ATOM 1532 C CA . ASP A 1 192 ? 32.702 -22.915 -23.987 1.00 63.53 192 ASP A CA 1
ATOM 1533 C C . ASP A 1 192 ? 31.339 -22.708 -24.679 1.00 63.53 192 ASP A C 1
ATOM 1535 O O . ASP A 1 192 ? 30.484 -23.597 -24.601 1.00 63.53 192 ASP A O 1
ATOM 1539 N N . PRO A 1 193 ? 31.079 -21.543 -25.303 1.00 66.06 193 PRO A N 1
ATOM 1540 C CA . PRO A 1 193 ? 29.798 -21.256 -25.946 1.00 66.06 193 PRO A CA 1
ATOM 1541 C C . PRO A 1 193 ? 29.399 -22.276 -27.027 1.00 66.06 193 PRO A C 1
ATOM 1543 O O . PRO A 1 193 ? 28.242 -22.271 -27.440 1.00 66.06 193 PRO A O 1
ATOM 1546 N N . TYR A 1 194 ? 30.309 -23.157 -27.460 1.00 64.75 194 TYR A N 1
ATOM 1547 C CA . TYR A 1 194 ? 30.050 -24.157 -28.494 1.00 64.75 194 TYR A CA 1
ATOM 1548 C C . TYR A 1 194 ? 29.675 -25.563 -27.983 1.00 64.75 194 TYR A C 1
ATOM 1550 O O . TYR A 1 194 ? 29.182 -26.358 -28.779 1.00 64.75 194 TYR A O 1
ATOM 1558 N N . GLU A 1 195 ? 29.808 -25.892 -26.688 1.00 63.97 195 GLU A N 1
ATOM 1559 C CA . GLU A 1 195 ? 29.357 -27.210 -26.175 1.00 63.97 195 GLU A CA 1
ATOM 1560 C C . GLU A 1 195 ? 27.823 -27.316 -26.041 1.00 63.97 195 GLU A C 1
ATOM 1562 O O . GLU A 1 195 ? 27.263 -28.412 -26.038 1.00 63.97 195 GLU A O 1
ATOM 1567 N N . LEU A 1 196 ? 27.106 -26.187 -25.997 1.00 59.03 196 LEU A N 1
ATOM 1568 C CA . LEU A 1 196 ? 25.639 -26.161 -25.879 1.00 59.03 196 LEU A CA 1
ATOM 1569 C C . LEU A 1 196 ? 24.895 -26.421 -27.205 1.00 59.03 196 LEU A C 1
ATOM 1571 O O . LEU A 1 196 ? 23.681 -26.639 -27.185 1.00 59.03 196 LEU A O 1
ATOM 1575 N N . GLU A 1 197 ? 25.583 -26.431 -28.353 1.00 65.38 197 GLU A N 1
ATOM 1576 C CA . GLU A 1 197 ? 24.936 -26.683 -29.650 1.00 65.38 197 GLU A CA 1
ATOM 1577 C C . GLU A 1 197 ? 24.541 -28.154 -29.863 1.00 65.38 197 GLU A C 1
ATOM 1579 O O . GLU A 1 197 ? 23.564 -28.419 -30.571 1.00 65.38 197 GLU A O 1
ATOM 1584 N N . GLU A 1 198 ? 25.244 -29.119 -29.256 1.00 66.75 198 GLU A N 1
ATOM 1585 C CA . GLU A 1 198 ? 24.906 -30.540 -29.433 1.00 66.75 198 GLU A CA 1
ATOM 1586 C C . GLU A 1 198 ? 23.617 -30.925 -28.692 1.00 66.75 198 GLU A C 1
ATOM 1588 O O . GLU A 1 198 ? 22.747 -31.572 -29.276 1.00 66.75 198 GLU A O 1
ATOM 1593 N N . GLY A 1 199 ? 23.409 -30.431 -27.466 1.00 69.06 199 GLY A N 1
ATOM 1594 C CA . GLY A 1 199 ? 22.185 -30.712 -26.702 1.00 69.06 199 GLY A CA 1
ATOM 1595 C C . GLY A 1 199 ? 20.922 -30.072 -27.297 1.00 69.06 199 GLY A C 1
ATOM 1596 O O . GLY A 1 199 ? 19.831 -30.643 -27.230 1.00 69.06 199 GLY A O 1
ATOM 1597 N N . ALA A 1 200 ? 21.055 -28.903 -27.932 1.00 71.81 200 ALA A N 1
ATOM 1598 C CA . ALA A 1 200 ? 19.931 -28.222 -28.576 1.00 71.81 200 ALA A CA 1
ATOM 1599 C C . ALA A 1 200 ? 19.439 -28.956 -29.838 1.00 71.81 200 ALA A C 1
ATOM 1601 O O . ALA A 1 200 ? 18.239 -28.940 -30.132 1.00 71.81 200 ALA A O 1
ATOM 1602 N N . LYS A 1 201 ? 20.338 -29.631 -30.571 1.00 74.38 201 LYS A N 1
ATOM 1603 C CA . LYS A 1 201 ? 19.978 -30.424 -31.759 1.00 74.38 201 LYS A CA 1
ATOM 1604 C C . LYS A 1 201 ? 19.167 -31.664 -31.401 1.00 74.38 201 LYS A C 1
ATOM 1606 O O . LYS A 1 201 ? 18.181 -31.938 -32.086 1.00 74.38 201 LYS A O 1
ATOM 1611 N N . ASP A 1 202 ? 19.512 -32.356 -30.318 1.00 77.44 202 ASP A N 1
ATOM 1612 C CA . ASP A 1 202 ? 18.747 -33.523 -29.862 1.00 77.44 202 ASP A CA 1
ATOM 1613 C C . ASP A 1 202 ? 17.318 -33.137 -29.454 1.00 77.44 202 ASP A C 1
ATOM 1615 O O . ASP A 1 202 ? 16.355 -33.776 -29.888 1.00 77.44 202 ASP A O 1
ATOM 1619 N N . LEU A 1 203 ? 17.153 -32.025 -28.729 1.00 79.19 203 LEU A N 1
ATOM 1620 C CA . LEU A 1 203 ? 15.838 -31.493 -28.356 1.00 79.19 203 LEU A CA 1
ATOM 1621 C C . LEU A 1 203 ? 14.990 -31.102 -29.574 1.00 79.19 203 LEU A C 1
ATOM 1623 O O . LEU A 1 203 ? 13.822 -31.485 -29.652 1.00 79.19 203 LEU A O 1
ATOM 1627 N N . LEU A 1 204 ? 15.572 -30.403 -30.551 1.00 76.06 204 LEU A N 1
ATOM 1628 C CA . LEU A 1 204 ? 14.873 -30.030 -31.787 1.00 76.06 204 LEU A CA 1
ATOM 1629 C C . LEU A 1 204 ? 14.512 -31.246 -32.651 1.00 76.06 204 LEU A C 1
ATOM 1631 O O . LEU A 1 204 ? 13.469 -31.237 -33.300 1.00 76.06 204 LEU A O 1
ATOM 1635 N N . SER A 1 205 ? 15.326 -32.304 -32.636 1.00 78.31 205 SER A N 1
ATOM 1636 C CA . SER A 1 205 ? 15.041 -33.537 -33.383 1.00 78.31 205 SER A CA 1
ATOM 1637 C C . SER A 1 205 ? 13.884 -34.350 -32.787 1.00 78.31 205 SER A C 1
ATOM 1639 O O . SER A 1 205 ? 13.190 -35.068 -33.509 1.00 78.31 205 SER A O 1
ATOM 1641 N N . SER A 1 206 ? 13.651 -34.217 -31.476 1.00 81.25 206 SER A N 1
ATOM 1642 C CA . SER A 1 206 ? 12.585 -34.925 -30.761 1.00 81.25 206 SER A CA 1
ATOM 1643 C C . SER A 1 206 ? 11.193 -34.315 -30.974 1.00 81.25 206 SER A C 1
ATOM 1645 O O . SER A 1 206 ? 10.184 -34.999 -30.797 1.00 81.25 206 SER A O 1
ATOM 1647 N N . PHE A 1 207 ? 11.121 -33.059 -31.425 1.00 72.94 207 PHE A N 1
ATOM 1648 C CA . PHE A 1 207 ? 9.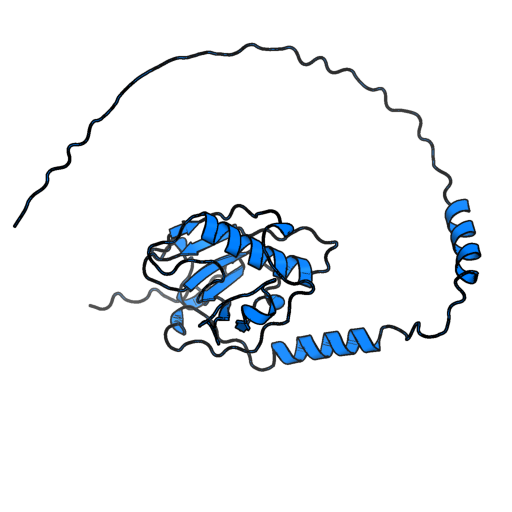869 -32.417 -31.809 1.00 72.94 207 PHE A CA 1
ATOM 1649 C C . PHE A 1 207 ? 9.423 -32.910 -33.190 1.00 72.94 207 PHE A C 1
ATOM 1651 O O . PHE A 1 207 ? 9.720 -32.313 -34.223 1.00 72.94 207 PHE A O 1
ATOM 1658 N N . LYS A 1 208 ? 8.660 -34.006 -33.214 1.00 76.88 208 LYS A N 1
ATOM 1659 C CA . LYS A 1 208 ? 7.757 -34.302 -34.331 1.00 76.88 208 LYS A CA 1
ATOM 1660 C C . LYS A 1 208 ? 6.476 -33.494 -34.125 1.00 76.88 208 LYS A C 1
ATOM 1662 O O . LYS A 1 208 ? 5.725 -33.826 -33.211 1.00 76.88 208 LYS A O 1
ATOM 1667 N N . PRO A 1 209 ? 6.201 -32.449 -34.924 1.00 71.12 209 PRO A N 1
ATOM 1668 C CA . PRO A 1 209 ? 4.890 -31.825 -34.898 1.00 71.12 209 PRO A CA 1
ATOM 1669 C C . PRO A 1 209 ? 3.867 -32.847 -35.404 1.00 71.12 209 PRO A C 1
ATOM 1671 O O . PRO A 1 209 ? 3.900 -33.242 -36.571 1.00 71.12 209 PRO A O 1
ATOM 1674 N N . GLU A 1 210 ? 2.981 -33.299 -34.519 1.00 68.94 210 GLU A N 1
ATOM 1675 C CA . GLU A 1 210 ? 1.736 -33.946 -34.921 1.00 68.94 210 GLU A CA 1
ATOM 1676 C C . GLU A 1 210 ? 0.884 -32.882 -35.617 1.00 68.94 210 GLU A C 1
ATOM 1678 O O . GLU A 1 210 ? 0.253 -32.028 -34.999 1.00 68.94 210 GLU A O 1
ATOM 1683 N N . LEU A 1 211 ? 0.974 -32.879 -36.945 1.00 62.47 211 LEU A N 1
ATOM 1684 C CA . LEU A 1 211 ? 0.089 -32.143 -37.832 1.00 62.47 211 LEU A CA 1
ATOM 1685 C C . LEU A 1 211 ? -1.283 -32.820 -37.769 1.00 62.47 211 LEU A C 1
ATOM 1687 O O . LEU A 1 211 ? -1.598 -33.688 -38.579 1.00 62.47 211 LEU A O 1
ATOM 1691 N N . GLU A 1 212 ? -2.091 -32.441 -36.783 1.00 68.75 212 GLU A N 1
ATOM 1692 C CA . GLU A 1 212 ? -3.532 -32.656 -36.855 1.00 68.75 212 GLU A CA 1
ATOM 1693 C C . GLU A 1 212 ? -4.111 -31.657 -37.868 1.00 68.75 212 GLU A C 1
ATOM 1695 O O . GLU A 1 212 ? -4.438 -30.506 -37.569 1.00 68.75 212 GLU A O 1
ATOM 1700 N N . GLU A 1 213 ? -4.174 -32.107 -39.121 1.00 68.81 213 GLU A N 1
ATOM 1701 C CA . GLU A 1 213 ? -5.104 -31.588 -40.115 1.00 68.81 213 GLU A CA 1
ATOM 1702 C C . GLU A 1 213 ? -6.521 -31.896 -39.629 1.00 68.81 213 GLU A C 1
ATOM 1704 O O . GLU A 1 213 ? -6.943 -33.041 -39.690 1.00 68.81 213 GLU A O 1
ATOM 1709 N N . ASP A 1 214 ? -7.230 -30.900 -39.098 1.00 64.00 214 ASP A N 1
ATOM 1710 C CA . ASP A 1 214 ? -8.657 -30.685 -39.368 1.00 64.00 214 ASP A CA 1
ATOM 1711 C C . ASP A 1 214 ? -9.236 -29.629 -38.425 1.00 64.00 214 ASP A C 1
ATOM 1713 O O . ASP A 1 214 ? -9.682 -29.910 -37.313 1.00 64.00 214 ASP A O 1
ATOM 1717 N N . THR A 1 215 ? -9.367 -28.388 -38.896 1.00 55.94 215 THR A N 1
ATOM 1718 C CA . THR A 1 215 ? -10.503 -27.579 -38.443 1.00 55.94 215 THR A CA 1
ATOM 1719 C C . THR A 1 215 ? -10.981 -26.641 -39.540 1.00 55.94 215 THR A C 1
ATOM 1721 O O . THR A 1 215 ? -10.438 -25.566 -39.789 1.00 55.94 215 THR A O 1
ATOM 1724 N N . LYS A 1 216 ? -12.054 -27.086 -40.200 1.00 59.56 216 LYS A N 1
ATOM 1725 C CA . LYS A 1 216 ? -12.977 -26.284 -41.006 1.00 59.56 216 LYS A CA 1
ATOM 1726 C C . LYS A 1 216 ? -13.277 -24.952 -40.312 1.00 59.56 216 LYS A C 1
ATOM 1728 O O . LYS A 1 216 ? -14.010 -24.910 -39.327 1.00 59.56 216 LYS A O 1
ATOM 1733 N N . LEU A 1 217 ? -12.783 -23.861 -40.887 1.00 50.59 217 LEU A N 1
ATOM 1734 C CA . LEU A 1 217 ? -13.247 -22.514 -40.575 1.00 50.59 217 LEU A CA 1
ATOM 1735 C C . LEU A 1 217 ? -14.687 -22.357 -41.081 1.00 50.59 217 LEU A C 1
ATOM 1737 O O . LEU A 1 217 ? -14.939 -22.163 -42.271 1.00 50.59 217 LEU A O 1
ATOM 1741 N N . GLY A 1 218 ? -15.639 -22.474 -40.156 1.00 56.25 218 GLY A N 1
ATOM 1742 C CA . GLY A 1 218 ? -17.016 -22.046 -40.349 1.00 56.25 218 GLY A CA 1
ATOM 1743 C C . GLY A 1 218 ? -17.071 -20.523 -40.428 1.00 56.25 218 GLY A C 1
ATOM 1744 O O . GLY A 1 218 ? -16.822 -19.827 -39.449 1.00 56.25 218 GLY A O 1
ATOM 1745 N N . ILE A 1 219 ? -17.391 -20.014 -41.614 1.00 59.47 219 ILE A N 1
ATOM 1746 C CA . ILE A 1 219 ? -17.681 -18.605 -41.875 1.00 59.47 219 ILE A CA 1
ATOM 1747 C C . ILE A 1 219 ? -18.990 -18.261 -41.153 1.00 59.47 219 ILE A C 1
ATOM 1749 O O . ILE A 1 219 ? -20.073 -18.578 -41.644 1.00 59.47 219 ILE A O 1
ATOM 1753 N N . ILE A 1 220 ? -18.903 -17.621 -39.988 1.00 62.78 220 ILE A N 1
ATOM 1754 C CA . ILE A 1 220 ? -20.065 -17.012 -39.337 1.00 62.78 220 ILE A CA 1
ATOM 1755 C C . ILE A 1 220 ? -20.274 -15.639 -39.979 1.00 62.78 220 ILE A C 1
ATOM 1757 O O . ILE A 1 220 ? -19.521 -14.694 -39.744 1.00 62.78 220 ILE A O 1
ATOM 1761 N N . LYS A 1 221 ? -21.295 -15.551 -40.836 1.00 59.81 221 LYS A N 1
ATOM 1762 C CA . LYS A 1 221 ? -21.896 -14.287 -41.265 1.00 59.81 221 LYS A CA 1
ATOM 1763 C C . LYS A 1 221 ? -22.653 -13.714 -40.067 1.00 59.81 221 LYS A C 1
ATOM 1765 O O . LYS A 1 221 ? -23.713 -14.229 -39.732 1.00 59.81 221 LYS A O 1
ATOM 1770 N N . ASN A 1 222 ? -22.117 -12.675 -39.436 1.00 58.75 222 ASN A N 1
ATOM 1771 C CA . ASN A 1 222 ? -22.907 -11.853 -38.526 1.00 58.75 222 ASN A CA 1
ATOM 1772 C C . ASN A 1 222 ? -23.623 -10.795 -39.359 1.00 58.75 222 ASN A C 1
ATOM 1774 O O . ASN A 1 222 ? -22.995 -9.910 -39.943 1.00 58.75 222 ASN A O 1
ATOM 1778 N N . GLU A 1 223 ? -24.936 -10.974 -39.458 1.00 61.06 223 GLU A N 1
ATOM 1779 C CA . GLU A 1 223 ? -25.863 -10.003 -40.009 1.00 61.06 223 GLU A CA 1
ATOM 1780 C C . GLU A 1 223 ? -25.826 -8.727 -39.167 1.00 61.06 223 GLU A C 1
ATOM 1782 O O . GLU A 1 223 ? -25.837 -8.735 -37.938 1.00 61.06 223 GLU A O 1
ATOM 1787 N N . SER A 1 224 ? -25.713 -7.628 -39.895 1.00 62.16 224 SER A N 1
ATOM 1788 C CA . SER A 1 224 ? -25.864 -6.256 -39.457 1.00 62.16 224 SER A CA 1
ATOM 1789 C C . SER A 1 224 ? -27.302 -5.994 -39.010 1.00 62.16 224 SER A C 1
ATOM 1791 O O . SER A 1 224 ? -28.206 -6.044 -39.845 1.00 62.16 224 SER A O 1
ATOM 1793 N N . GLU A 1 225 ? -27.500 -5.632 -37.744 1.00 63.12 225 GLU A N 1
ATOM 1794 C CA . GLU A 1 225 ? -28.676 -4.872 -37.321 1.00 63.12 225 GLU A CA 1
ATOM 1795 C C . GLU A 1 225 ? -28.266 -3.437 -36.975 1.00 63.12 225 GLU A C 1
ATOM 1797 O O . GLU A 1 225 ? -27.300 -3.176 -36.254 1.00 63.12 225 GLU A O 1
ATOM 1802 N N . ASP A 1 226 ? -28.998 -2.534 -37.616 1.00 59.69 226 ASP A N 1
ATOM 1803 C CA . ASP A 1 226 ? -28.831 -1.090 -37.724 1.00 59.69 226 ASP A CA 1
ATOM 1804 C C . ASP A 1 226 ? -29.195 -0.335 -36.418 1.00 59.69 226 ASP A C 1
ATOM 1806 O O . ASP A 1 226 ? -29.807 -0.895 -35.504 1.00 59.69 226 ASP A O 1
ATOM 1810 N N . PRO A 1 227 ? -28.842 0.963 -36.319 1.00 59.50 227 PRO A N 1
ATOM 1811 C CA . PRO A 1 227 ? -28.802 1.726 -35.082 1.00 59.50 227 PRO A CA 1
ATOM 1812 C C . PRO A 1 227 ? -30.154 2.358 -34.727 1.00 59.50 227 PRO A C 1
ATOM 1814 O O . PRO A 1 227 ? -30.708 3.181 -35.460 1.00 59.50 227 PRO A O 1
ATOM 1817 N N . GLY A 1 228 ? -30.630 2.069 -33.516 1.00 53.78 228 GLY A N 1
ATOM 1818 C CA . GLY A 1 228 ? -31.687 2.825 -32.849 1.00 53.78 228 GLY A CA 1
ATOM 1819 C C . GLY A 1 228 ? -31.181 4.199 -32.412 1.00 53.78 228 GLY A C 1
ATOM 1820 O O . GLY A 1 228 ? -30.588 4.351 -31.347 1.00 53.78 228 GLY A O 1
ATOM 1821 N N . THR A 1 229 ? -31.411 5.197 -33.259 1.00 55.66 229 THR A N 1
ATOM 1822 C CA . THR A 1 229 ? -31.213 6.616 -32.959 1.00 55.66 229 THR A CA 1
ATOM 1823 C C . THR A 1 229 ? -32.430 7.123 -32.189 1.00 55.66 229 THR A C 1
ATOM 1825 O O . THR A 1 229 ? -33.461 7.390 -32.799 1.00 55.66 229 THR A O 1
ATOM 1828 N N . GLU A 1 230 ? -32.325 7.301 -30.871 1.00 57.50 230 GLU A N 1
ATOM 1829 C CA . GLU A 1 230 ? -33.301 8.092 -30.114 1.00 57.50 230 GLU A CA 1
ATOM 1830 C C . GLU A 1 230 ? -32.651 9.326 -29.491 1.00 57.50 230 GLU A C 1
ATOM 1832 O O . GLU A 1 230 ? -31.779 9.284 -28.623 1.00 57.50 230 GLU A O 1
ATOM 1837 N N . ALA A 1 231 ? -33.114 10.456 -30.011 1.00 55.50 231 ALA A N 1
ATOM 1838 C CA . ALA A 1 231 ? -32.892 11.794 -29.524 1.00 55.50 231 ALA A CA 1
ATOM 1839 C C . ALA A 1 231 ? -33.799 12.086 -28.323 1.00 55.50 231 ALA A C 1
ATOM 1841 O O . ALA A 1 231 ? -34.995 11.833 -28.402 1.00 55.50 231 ALA A O 1
ATOM 1842 N N . ALA A 1 232 ? -33.270 12.728 -27.278 1.00 50.12 232 ALA A N 1
ATOM 1843 C CA . ALA A 1 232 ? -34.010 13.687 -26.446 1.00 50.12 232 ALA A CA 1
ATOM 1844 C C . ALA A 1 232 ? -33.063 14.342 -25.424 1.00 50.12 232 ALA A C 1
ATOM 1846 O O . ALA A 1 232 ? -32.469 13.685 -24.582 1.00 50.12 232 ALA A O 1
ATOM 1847 N N . SER A 1 233 ? -32.870 15.658 -25.532 1.00 53.75 233 SER A N 1
ATOM 1848 C CA . SER A 1 233 ? -33.454 16.653 -24.611 1.00 53.75 233 SER A CA 1
ATOM 1849 C C . SER A 1 233 ? -32.473 17.061 -23.501 1.00 53.75 233 SER A C 1
ATOM 1851 O O . SER A 1 233 ? -32.278 16.368 -22.517 1.00 53.75 233 SER A O 1
ATOM 1853 N N . SER A 1 234 ? -31.744 18.166 -23.678 1.00 51.75 234 SER A N 1
ATOM 1854 C CA . SER A 1 234 ? -32.176 19.501 -23.227 1.00 51.75 234 SER A CA 1
ATOM 1855 C C . SER A 1 234 ? -32.525 19.550 -21.734 1.00 51.75 234 SER A C 1
ATOM 1857 O O . SER A 1 234 ? -33.620 19.154 -21.336 1.00 51.75 234 SER A O 1
ATOM 1859 N N . LYS A 1 235 ? -31.609 20.115 -20.935 1.00 55.53 235 LYS A N 1
ATOM 1860 C CA . LYS A 1 235 ? -31.894 21.245 -20.033 1.00 55.53 235 LYS A CA 1
ATOM 1861 C C . LYS A 1 235 ? -30.597 21.820 -19.461 1.00 55.53 235 LYS A C 1
ATOM 1863 O O . LYS A 1 235 ? -29.876 21.180 -18.704 1.00 55.53 235 LYS A O 1
ATOM 1868 N N . ALA A 1 236 ? -30.319 23.056 -19.859 1.00 53.66 236 ALA A N 1
ATOM 1869 C CA . ALA A 1 236 ? -29.310 23.915 -19.268 1.00 53.66 236 ALA A CA 1
ATOM 1870 C C . ALA A 1 236 ? -29.888 24.562 -18.000 1.00 53.66 236 ALA A C 1
ATOM 1872 O O . ALA A 1 236 ? -30.777 25.408 -18.093 1.00 53.66 236 ALA A O 1
ATOM 1873 N N . GLU A 1 237 ? -29.373 24.199 -16.825 1.00 58.50 237 GLU A N 1
ATOM 1874 C CA . GLU A 1 237 ? -29.695 24.876 -15.565 1.00 58.50 237 GLU A CA 1
ATOM 1875 C C . GLU A 1 237 ? -28.554 25.843 -15.214 1.00 58.50 237 GLU A C 1
ATOM 1877 O O . GLU A 1 237 ? -27.473 25.478 -14.749 1.00 58.50 237 GLU A O 1
ATOM 1882 N N . LYS A 1 238 ? -28.798 27.119 -15.506 1.00 61.44 238 LYS A N 1
ATOM 1883 C CA . LYS A 1 238 ? -27.924 28.261 -15.235 1.00 61.44 238 LYS A CA 1
ATOM 1884 C C . LYS A 1 238 ? -28.005 28.616 -13.747 1.00 61.44 238 LYS A C 1
ATOM 1886 O O . LYS A 1 238 ? -28.836 29.431 -13.352 1.00 61.44 238 LYS A O 1
ATOM 1891 N N . CYS A 1 239 ? -27.144 28.026 -12.920 1.00 58.25 239 CYS A N 1
ATOM 1892 C CA . CYS A 1 239 ? -27.096 28.348 -11.494 1.00 58.25 239 CYS A CA 1
ATOM 1893 C C . CYS A 1 239 ? -26.282 29.632 -11.241 1.00 58.25 239 CYS A C 1
ATOM 1895 O O . CYS A 1 239 ? -25.111 29.751 -11.606 1.00 58.25 239 CYS A O 1
ATOM 1897 N N . ARG A 1 240 ? -26.961 30.627 -10.664 1.00 58.31 240 ARG A N 1
ATOM 1898 C CA . ARG A 1 240 ? -26.489 31.988 -10.379 1.00 58.31 240 ARG A CA 1
ATOM 1899 C C . ARG A 1 240 ? -25.395 31.983 -9.303 1.00 58.31 240 ARG A C 1
ATOM 1901 O O . ARG A 1 240 ? -25.587 31.425 -8.228 1.00 58.31 240 ARG A O 1
ATOM 1908 N N . ARG A 1 241 ? -24.285 32.683 -9.564 1.00 57.38 241 ARG A N 1
ATOM 1909 C CA . ARG A 1 241 ? -23.363 33.169 -8.525 1.00 57.38 241 ARG A CA 1
ATOM 1910 C C . ARG A 1 241 ? -23.976 34.399 -7.863 1.00 57.38 241 ARG A C 1
ATOM 1912 O O . ARG A 1 241 ? -24.208 35.395 -8.543 1.00 57.38 241 ARG A O 1
ATOM 1919 N N . THR A 1 242 ? -24.159 34.339 -6.552 1.00 58.25 242 THR A N 1
ATOM 1920 C CA . THR A 1 242 ? -24.404 35.511 -5.709 1.00 58.25 242 THR A CA 1
ATOM 1921 C C . THR A 1 242 ? -23.100 35.821 -4.983 1.00 58.25 242 THR A C 1
ATOM 1923 O O . THR A 1 242 ? -22.643 35.046 -4.148 1.00 58.25 242 THR A O 1
ATOM 1926 N N . THR A 1 243 ? -22.459 36.923 -5.359 1.00 64.25 243 THR A N 1
ATOM 1927 C CA . THR A 1 243 ? -21.397 37.577 -4.590 1.00 64.25 243 THR A CA 1
ATOM 1928 C C . THR A 1 243 ? -22.043 38.341 -3.443 1.00 64.25 243 THR A C 1
ATOM 1930 O O . THR A 1 243 ? -22.850 39.225 -3.713 1.00 64.25 243 THR A O 1
ATOM 1933 N N . ASN A 1 244 ? -21.669 38.048 -2.198 1.00 58.41 244 ASN A N 1
ATOM 1934 C CA . ASN A 1 244 ? -21.876 38.974 -1.089 1.00 58.41 244 ASN A CA 1
ATOM 1935 C C . ASN A 1 244 ? -20.515 39.353 -0.510 1.00 58.41 244 ASN A C 1
ATOM 1937 O O . ASN A 1 244 ? -19.785 38.506 0.002 1.00 58.41 244 ASN A O 1
ATOM 1941 N N . ASN A 1 245 ? -20.215 40.642 -0.647 1.00 60.50 245 ASN A N 1
ATOM 1942 C CA . ASN A 1 245 ? -19.227 41.375 0.125 1.00 60.50 245 ASN A CA 1
ATOM 1943 C C . ASN A 1 245 ? -19.794 41.622 1.529 1.00 60.50 245 ASN A C 1
ATOM 1945 O O . ASN A 1 245 ? -20.943 42.053 1.641 1.00 60.50 245 ASN A O 1
ATOM 1949 N N . ASN A 1 246 ? -18.986 41.367 2.557 1.00 59.28 246 ASN A N 1
ATOM 1950 C CA . ASN A 1 246 ? -18.793 42.216 3.737 1.00 59.28 246 ASN A CA 1
ATOM 1951 C C . ASN A 1 246 ? -17.646 41.655 4.576 1.00 59.28 246 ASN A C 1
ATOM 1953 O O . ASN A 1 246 ? -17.665 40.432 4.838 1.00 59.28 246 ASN A O 1
#

Organism: NCBI:txid765257